Protein AF-A0AAN0LZR2-F1 (afdb_monomer_lite)

Foldseek 3Di:
DEDDEDAADDALDDDPPLAADEAEHQYYPDDALCNHNAAPRAQYEYEPPWDWAQVPQQWIDINNHTNRRYGSVNYHYADPVDDPDPLVVVLVVLQVVLLVLLPDDAPEEEEPVNPPPLQAAEPECQPPPDLEHRYEYELVNQQDQHEHEYEAFDFQPLARTHAYEYEYEPAADQEHEGNYAYKYAYPVRDIDHDDADPDQRRARYEYRYYYPSGQRQEEYEYNYEEEHAYRRSRYEYEYPYEYEHHYRYVHYYYPDYYHYRYHDDNDFDKDKDWDADPVDNQHTFWFFFKFKAFPVRDTPGGGFTQHPRRMGIDTDRHDHDMDIDTPGGGPPDDDDDDDDD

Structure (mmCIF, N/CA/C/O backbone):
data_AF-A0AAN0LZR2-F1
#
_entry.id   AF-A0AAN0LZR2-F1
#
loop_
_atom_site.group_PDB
_atom_site.id
_atom_site.type_symbol
_atom_site.label_atom_id
_atom_site.label_alt_id
_atom_site.label_comp_id
_atom_site.label_asym_id
_atom_site.label_entity_id
_atom_site.label_seq_id
_atom_site.pdbx_PDB_ins_code
_atom_site.Cartn_x
_atom_site.Cartn_y
_atom_site.Cartn_z
_atom_site.occupancy
_atom_site.B_iso_or_equiv
_atom_site.auth_seq_id
_atom_site.auth_comp_id
_atom_site.auth_asym_id
_atom_site.auth_atom_id
_atom_site.pdbx_PDB_model_num
ATOM 1 N N . MET A 1 1 ? 2.553 9.904 -13.686 1.00 56.91 1 MET A N 1
ATOM 2 C CA . MET A 1 1 ? 2.611 10.898 -12.601 1.00 56.91 1 MET A CA 1
ATOM 3 C C . MET A 1 1 ? 3.304 12.153 -13.106 1.00 56.91 1 MET A C 1
ATOM 5 O O . MET A 1 1 ? 4.357 12.048 -13.732 1.00 56.91 1 MET A O 1
ATOM 9 N N . ASN A 1 2 ? 2.698 13.311 -12.842 1.00 62.66 2 ASN A N 1
ATOM 10 C CA . ASN A 1 2 ? 3.350 14.614 -12.941 1.00 62.66 2 ASN A CA 1
ATOM 11 C C . ASN A 1 2 ? 3.963 14.951 -11.579 1.00 62.66 2 ASN A C 1
ATOM 13 O O . ASN A 1 2 ? 3.249 14.945 -10.579 1.00 62.66 2 ASN A O 1
ATOM 17 N N . PHE A 1 3 ? 5.267 15.228 -11.532 1.00 65.88 3 PHE A N 1
ATOM 18 C CA . PHE A 1 3 ? 5.951 15.588 -10.286 1.00 65.88 3 PHE A CA 1
ATOM 19 C C . PHE A 1 3 ? 6.167 17.104 -10.181 1.00 65.88 3 PHE A C 1
ATOM 21 O O . PHE A 1 3 ? 6.645 17.742 -11.126 1.00 65.88 3 PHE A O 1
ATOM 28 N N . GLY A 1 4 ? 5.849 17.666 -9.013 1.00 61.78 4 GLY A N 1
ATOM 29 C CA . GLY A 1 4 ? 6.154 19.047 -8.647 1.00 61.78 4 GLY A CA 1
ATOM 30 C C . GLY A 1 4 ? 6.507 19.146 -7.164 1.00 61.78 4 GLY A C 1
ATOM 31 O O . GLY A 1 4 ? 5.639 18.999 -6.306 1.00 61.78 4 GLY A O 1
ATOM 32 N N . GLY A 1 5 ? 7.779 19.397 -6.854 1.00 60.62 5 GLY A N 1
ATOM 33 C CA . GLY A 1 5 ? 8.251 19.485 -5.473 1.00 60.62 5 GLY A CA 1
ATOM 34 C C . GLY A 1 5 ? 9.710 19.919 -5.357 1.00 60.62 5 GLY A C 1
ATOM 35 O O . GLY A 1 5 ? 10.443 19.973 -6.344 1.00 60.62 5 GLY A O 1
ATOM 36 N N . GLN A 1 6 ? 10.114 20.255 -4.133 1.00 57.88 6 GLN A N 1
ATOM 37 C CA . GLN A 1 6 ? 11.501 20.507 -3.740 1.00 57.88 6 GLN A CA 1
ATOM 38 C C . GLN A 1 6 ? 11.886 19.381 -2.771 1.00 57.88 6 GLN A C 1
ATOM 40 O O . GLN A 1 6 ? 11.260 19.262 -1.720 1.00 57.88 6 GLN A O 1
ATOM 45 N N . GLY A 1 7 ? 12.847 18.529 -3.129 1.00 64.12 7 GLY A N 1
ATOM 46 C CA . GLY A 1 7 ? 13.247 17.404 -2.283 1.00 64.12 7 GLY A CA 1
ATOM 47 C C . GLY A 1 7 ? 14.150 16.392 -2.981 1.00 64.12 7 GLY A C 1
ATOM 48 O O . GLY A 1 7 ? 14.309 16.416 -4.208 1.00 64.12 7 GLY A O 1
ATOM 49 N N . ASP A 1 8 ? 14.727 15.514 -2.162 1.00 71.31 8 ASP A N 1
ATOM 50 C CA . ASP A 1 8 ? 15.497 14.363 -2.617 1.00 71.31 8 ASP A CA 1
ATOM 51 C C . ASP A 1 8 ? 14.547 13.260 -3.122 1.00 71.31 8 ASP A C 1
ATOM 53 O O . ASP A 1 8 ? 13.478 13.021 -2.560 1.00 71.31 8 ASP A O 1
ATOM 57 N N . ILE A 1 9 ? 14.947 12.583 -4.192 1.00 74.12 9 ILE A N 1
ATOM 58 C CA . ILE A 1 9 ? 14.287 11.453 -4.832 1.00 74.12 9 ILE A CA 1
ATOM 59 C C . ILE A 1 9 ? 15.198 10.245 -4.638 1.00 74.12 9 ILE A C 1
ATOM 61 O O . ILE A 1 9 ? 16.297 10.184 -5.194 1.00 74.12 9 ILE A O 1
ATOM 65 N N . GLY A 1 10 ? 14.726 9.288 -3.843 1.00 70.50 10 GLY A N 1
ATOM 66 C CA . GLY A 1 10 ? 15.476 8.091 -3.473 1.00 70.50 10 GLY A CA 1
ATOM 67 C C . GLY A 1 10 ? 16.034 8.145 -2.051 1.00 70.50 10 GLY A C 1
ATOM 68 O O . GLY A 1 10 ? 15.706 9.019 -1.250 1.00 70.50 10 GLY A O 1
ATOM 69 N N . THR A 1 11 ? 16.868 7.167 -1.727 1.00 69.12 11 THR A N 1
ATOM 70 C CA . THR A 1 11 ? 17.321 6.870 -0.367 1.00 69.12 11 THR A CA 1
ATOM 71 C C . THR A 1 11 ? 18.743 7.384 -0.165 1.00 69.12 11 THR A C 1
ATOM 73 O O . THR A 1 11 ? 19.624 7.172 -1.001 1.00 69.12 11 THR A O 1
ATOM 76 N N . LYS A 1 12 ? 19.004 8.045 0.969 1.00 72.06 12 LYS A N 1
ATOM 77 C CA . LYS A 1 12 ? 20.354 8.511 1.340 1.00 72.06 12 LYS A CA 1
ATOM 78 C C . LYS A 1 12 ? 21.279 7.379 1.777 1.00 72.06 12 LYS A C 1
ATOM 80 O O . LYS A 1 12 ? 22.489 7.482 1.596 1.00 72.06 12 LYS A O 1
ATOM 85 N N . GLN A 1 13 ? 20.722 6.303 2.324 1.00 69.06 13 GLN A N 1
ATOM 86 C CA . GLN A 1 13 ? 21.469 5.169 2.856 1.00 69.06 13 GLN A CA 1
ATOM 87 C C . GLN A 1 13 ? 21.043 3.883 2.148 1.00 69.06 13 GLN A C 1
ATOM 89 O O . GLN A 1 13 ? 19.865 3.545 2.133 1.00 69.06 13 GLN A O 1
ATOM 94 N N . TYR A 1 14 ? 22.005 3.149 1.593 1.00 62.22 14 TYR A N 1
ATOM 95 C CA . TYR A 1 14 ? 21.766 1.820 1.030 1.00 62.22 14 TYR A CA 1
ATOM 96 C C . TYR A 1 14 ? 22.369 0.750 1.931 1.00 62.22 14 TYR A C 1
ATOM 98 O O . TYR A 1 14 ? 23.432 0.941 2.527 1.00 62.22 14 TYR A O 1
ATOM 106 N N . ALA A 1 15 ? 21.719 -0.413 1.972 1.00 59.22 15 ALA A N 1
ATOM 107 C CA . ALA A 1 15 ? 22.372 -1.625 2.440 1.00 59.22 15 ALA A CA 1
ATOM 108 C C . ALA A 1 15 ? 23.548 -1.987 1.499 1.00 59.22 15 ALA A C 1
ATOM 110 O O . ALA A 1 15 ? 23.529 -1.618 0.320 1.00 59.22 15 ALA A O 1
ATOM 111 N N . PRO A 1 16 ? 24.553 -2.760 1.951 1.00 55.06 16 PRO A N 1
ATOM 112 C CA . PRO A 1 16 ? 25.707 -3.169 1.133 1.00 55.06 16 PRO A CA 1
ATOM 113 C C . PRO A 1 16 ? 25.369 -4.043 -0.091 1.00 55.06 16 PRO A C 1
ATOM 115 O O . PRO A 1 16 ? 26.269 -4.507 -0.785 1.00 55.06 16 PRO A O 1
ATOM 118 N N . THR A 1 17 ? 24.088 -4.317 -0.338 1.00 57.94 17 THR A N 1
ATOM 119 C CA . THR A 1 17 ? 23.572 -5.287 -1.310 1.00 57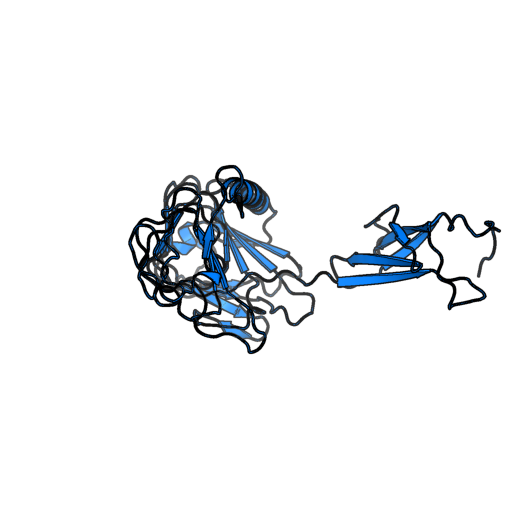.94 17 THR A CA 1
ATOM 120 C C . THR A 1 17 ? 23.607 -4.803 -2.762 1.00 57.94 17 THR A C 1
ATOM 122 O O . THR A 1 17 ? 23.284 -5.577 -3.657 1.00 57.94 17 THR A O 1
ATOM 125 N N . GLY A 1 18 ? 24.006 -3.552 -3.023 1.00 63.28 18 GLY A N 1
ATOM 126 C CA . GLY A 1 18 ? 24.081 -3.004 -4.383 1.00 63.28 18 GLY A CA 1
ATOM 127 C C . GLY A 1 18 ? 22.720 -2.661 -5.001 1.00 63.28 18 GLY A C 1
ATOM 128 O O . GLY A 1 18 ? 22.620 -2.529 -6.219 1.00 63.28 18 GLY A O 1
ATOM 129 N N . ASN A 1 19 ? 21.675 -2.520 -4.179 1.00 69.69 19 ASN A N 1
ATOM 130 C CA . ASN A 1 19 ? 20.353 -2.090 -4.632 1.00 69.69 19 ASN A CA 1
ATOM 131 C C . ASN A 1 19 ? 20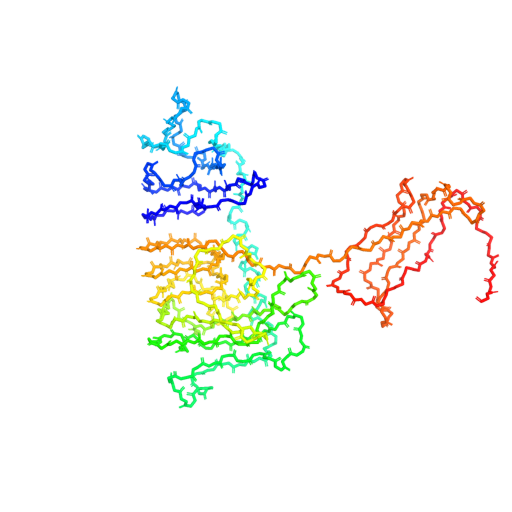.424 -0.691 -5.255 1.00 69.69 19 ASN A C 1
ATOM 133 O O . ASN A 1 19 ? 21.048 0.197 -4.687 1.00 69.69 19 ASN A O 1
ATOM 137 N N . VAL A 1 20 ? 19.745 -0.485 -6.381 1.00 77.06 20 VAL A N 1
ATOM 138 C CA . VAL A 1 20 ? 19.587 0.836 -7.004 1.00 77.06 20 VAL A CA 1
ATOM 139 C C . VAL A 1 20 ? 18.167 1.339 -6.794 1.00 77.06 20 VAL A C 1
ATOM 141 O O . VAL A 1 20 ? 17.221 0.551 -6.848 1.00 77.06 20 VAL A O 1
ATOM 144 N N . ASP A 1 21 ? 18.001 2.644 -6.604 1.00 80.00 21 ASP A N 1
ATOM 145 C CA . ASP A 1 21 ? 16.678 3.254 -6.650 1.00 80.00 21 ASP A CA 1
ATOM 146 C C . ASP A 1 21 ? 16.234 3.430 -8.096 1.00 80.00 21 ASP A C 1
ATOM 148 O O . ASP A 1 21 ? 16.966 3.941 -8.946 1.00 80.00 21 ASP A O 1
ATOM 152 N N . VAL A 1 22 ? 15.007 3.002 -8.380 1.00 84.44 22 VAL A N 1
ATOM 153 C CA . VAL A 1 22 ? 14.377 3.197 -9.682 1.00 84.44 22 VAL A CA 1
ATOM 154 C C . VAL A 1 22 ? 13.363 4.319 -9.548 1.00 84.44 22 VAL A C 1
ATOM 156 O O . VAL A 1 22 ? 12.395 4.208 -8.805 1.00 84.44 22 VAL A O 1
ATOM 159 N N . SER A 1 23 ? 13.584 5.401 -10.284 1.00 86.94 23 SER A N 1
ATOM 160 C CA . SER A 1 23 ? 12.667 6.533 -10.370 1.00 86.94 23 SER A CA 1
ATOM 161 C C . SER A 1 23 ? 12.100 6.598 -11.780 1.00 86.94 23 SER A C 1
ATOM 163 O O . SER A 1 23 ? 12.861 6.669 -12.739 1.00 86.94 23 SER A O 1
ATOM 165 N N . TYR A 1 24 ? 10.777 6.587 -11.925 1.00 88.19 24 TYR A N 1
ATOM 166 C CA . TYR A 1 24 ? 10.108 6.821 -13.205 1.00 88.19 24 TYR A CA 1
ATOM 167 C C . TYR A 1 24 ? 9.244 8.080 -13.090 1.00 88.19 24 TYR A C 1
ATOM 169 O O . TYR A 1 24 ? 8.262 8.103 -12.350 1.00 88.19 24 TYR A O 1
ATOM 177 N N . ILE A 1 25 ? 9.617 9.139 -13.811 1.00 86.31 25 ILE A N 1
ATOM 178 C CA . ILE A 1 25 ? 8.898 10.418 -13.825 1.00 86.31 25 ILE A CA 1
ATOM 179 C C . ILE A 1 25 ? 8.613 10.786 -15.274 1.00 86.31 25 ILE A C 1
ATOM 181 O O . ILE A 1 25 ? 9.453 11.355 -15.971 1.00 86.31 25 ILE A O 1
ATOM 185 N N . ARG A 1 26 ? 7.396 10.472 -15.729 1.00 86.38 26 ARG A N 1
ATOM 186 C CA . ARG A 1 26 ? 6.955 10.719 -17.112 1.00 86.38 26 ARG A CA 1
ATOM 187 C C . ARG A 1 26 ? 7.126 12.189 -17.515 1.00 86.38 26 ARG A C 1
ATOM 189 O O . ARG A 1 26 ? 7.584 12.472 -18.619 1.00 86.38 26 ARG A O 1
ATOM 196 N N . SER A 1 27 ? 6.820 13.110 -16.605 1.00 85.19 27 SER A N 1
ATOM 197 C CA . SER A 1 27 ? 7.052 14.547 -16.771 1.00 85.19 27 SER A CA 1
ATOM 198 C C . SER A 1 27 ? 7.163 15.259 -15.423 1.00 85.19 27 SER A C 1
ATOM 200 O O . SER A 1 27 ? 6.528 14.872 -14.440 1.00 85.19 27 SER A O 1
ATOM 202 N N . TYR A 1 28 ? 7.956 16.329 -15.382 1.00 85.06 28 TYR A N 1
ATOM 203 C CA . TYR A 1 28 ? 8.068 17.220 -14.228 1.00 85.06 28 TYR A CA 1
ATOM 204 C C . TYR A 1 28 ? 8.237 18.672 -14.678 1.00 85.06 28 TYR A C 1
ATOM 206 O O . TYR A 1 28 ? 8.781 18.949 -15.748 1.00 85.06 28 TYR A O 1
ATOM 214 N N . THR A 1 29 ? 7.772 19.605 -13.850 1.00 77.75 29 THR A N 1
ATOM 215 C CA . THR A 1 29 ? 7.911 21.051 -14.100 1.00 77.75 29 THR A CA 1
ATOM 216 C C . THR A 1 29 ? 9.210 21.609 -13.529 1.00 77.75 29 THR A C 1
ATOM 218 O O . THR A 1 29 ? 9.822 22.493 -14.124 1.00 77.75 29 THR A O 1
ATOM 221 N N . HIS A 1 30 ? 9.653 21.079 -12.389 1.00 77.38 30 HIS A N 1
ATOM 222 C CA . HIS A 1 30 ? 10.893 21.462 -11.734 1.00 77.38 30 HIS A CA 1
ATOM 223 C C . HIS A 1 30 ? 11.526 20.261 -11.028 1.00 77.38 30 HIS A C 1
ATOM 225 O O . HIS A 1 30 ? 10.830 19.499 -10.361 1.00 77.38 30 HIS A O 1
ATOM 231 N N . LEU A 1 31 ? 12.846 20.129 -11.163 1.00 81.75 31 LEU A N 1
ATOM 232 C CA . LEU A 1 31 ? 13.670 19.178 -10.425 1.00 81.75 31 LEU A CA 1
ATOM 233 C C . LEU A 1 31 ? 14.996 19.860 -10.081 1.00 81.75 31 LEU A C 1
ATOM 235 O O . LEU A 1 31 ? 15.592 20.507 -10.946 1.00 81.75 31 LEU A O 1
ATOM 239 N N . GLN A 1 32 ? 15.441 19.762 -8.829 1.00 83.50 32 GLN A N 1
ATOM 240 C CA . GLN A 1 32 ? 16.703 20.369 -8.414 1.00 83.50 32 GLN A CA 1
ATOM 241 C C . GLN A 1 32 ? 17.882 19.526 -8.922 1.00 83.50 32 GLN A C 1
ATOM 243 O O . GLN A 1 32 ? 17.803 18.302 -9.000 1.00 83.50 32 GLN A O 1
ATOM 248 N N . SER A 1 33 ? 19.017 20.170 -9.214 1.00 85.69 33 SER A N 1
ATOM 249 C CA . SER A 1 33 ? 20.206 19.480 -9.751 1.00 85.69 33 SER A CA 1
ATOM 250 C C . SER A 1 33 ? 20.725 18.363 -8.834 1.00 85.69 33 SER A C 1
ATOM 252 O O . SER A 1 33 ? 21.209 17.331 -9.299 1.00 85.69 33 SER A O 1
ATOM 254 N N . GLY A 1 34 ? 20.586 18.564 -7.520 1.00 83.38 34 GLY A N 1
ATOM 255 C CA . GLY A 1 34 ? 20.988 17.623 -6.477 1.00 83.38 34 GLY A CA 1
ATOM 256 C C . GLY A 1 34 ? 19.887 16.675 -6.006 1.00 83.38 34 GLY A C 1
ATOM 257 O O . GLY A 1 34 ? 20.125 15.974 -5.033 1.00 83.38 34 GLY A O 1
ATOM 258 N N . SER A 1 35 ? 18.722 16.629 -6.669 1.00 82.38 35 SER A N 1
ATOM 259 C CA . SER A 1 35 ? 17.567 15.841 -6.208 1.00 82.38 35 SER A CA 1
ATOM 260 C C . SER A 1 35 ? 17.850 14.351 -6.031 1.00 82.38 35 SER A C 1
ATOM 262 O O . SER A 1 35 ? 17.065 13.683 -5.391 1.00 82.38 35 SER A O 1
ATOM 264 N N . PHE A 1 36 ? 18.933 13.790 -6.564 1.00 85.50 36 PHE A N 1
ATOM 265 C CA . PHE A 1 36 ? 19.285 12.390 -6.320 1.00 85.50 36 PHE A CA 1
ATOM 266 C C . PHE A 1 36 ? 20.410 12.329 -5.286 1.00 85.50 36 PHE A C 1
ATOM 268 O O . PHE A 1 36 ? 21.485 12.867 -5.550 1.00 85.50 36 PHE A O 1
ATOM 275 N N . PRO A 1 37 ? 20.224 11.686 -4.123 1.00 78.81 37 PRO A N 1
ATOM 276 C CA . PRO A 1 37 ? 21.184 11.782 -3.025 1.00 78.81 37 PRO A CA 1
ATOM 277 C C . PRO A 1 37 ? 22.496 11.024 -3.287 1.00 78.81 37 PRO A C 1
ATOM 279 O O . PRO A 1 37 ? 23.526 11.373 -2.716 1.00 78.81 37 PRO A O 1
ATOM 282 N N . ASN A 1 38 ? 22.485 10.003 -4.154 1.00 77.88 38 ASN A N 1
ATOM 283 C CA . ASN A 1 38 ? 23.601 9.067 -4.321 1.00 77.88 38 ASN A CA 1
ATOM 284 C C . ASN A 1 38 ? 23.974 8.827 -5.791 1.00 77.88 38 ASN A C 1
ATOM 286 O O . ASN A 1 38 ? 23.250 8.177 -6.549 1.00 77.88 38 ASN A O 1
ATOM 290 N N . LYS A 1 39 ? 25.159 9.286 -6.204 1.00 79.00 39 LYS A N 1
ATOM 291 C CA . LYS A 1 39 ? 25.638 9.087 -7.578 1.00 79.00 39 LYS A CA 1
ATOM 292 C C . LYS A 1 39 ? 25.923 7.612 -7.865 1.00 79.00 39 LYS A C 1
ATOM 294 O O . LYS A 1 39 ? 26.672 6.969 -7.141 1.00 79.00 39 LYS A O 1
ATOM 299 N N . GLY A 1 40 ? 25.344 7.088 -8.946 1.00 76.44 40 GLY A N 1
ATOM 300 C CA . GLY A 1 40 ? 25.553 5.705 -9.399 1.00 76.44 40 GLY A CA 1
ATOM 301 C C . GLY A 1 40 ? 24.623 4.656 -8.779 1.00 76.44 40 GLY A C 1
ATOM 302 O O . GLY A 1 40 ? 24.623 3.525 -9.251 1.00 76.44 40 GLY A O 1
ATOM 303 N N . MET A 1 41 ? 23.791 5.028 -7.802 1.00 82.94 41 MET A N 1
ATOM 304 C CA . MET A 1 41 ? 22.799 4.135 -7.179 1.00 82.94 41 MET A CA 1
ATOM 305 C C . MET A 1 41 ? 21.378 4.389 -7.694 1.00 82.94 41 MET A C 1
ATOM 307 O O . MET A 1 41 ? 20.401 4.092 -7.019 1.00 82.94 41 MET A O 1
ATOM 311 N N . ASN A 1 42 ? 21.257 4.959 -8.894 1.00 84.88 42 ASN A N 1
ATOM 312 C CA . ASN A 1 42 ? 19.989 5.399 -9.459 1.00 84.88 42 ASN A CA 1
ATOM 313 C C . ASN A 1 42 ? 19.777 4.842 -10.866 1.00 84.88 42 ASN A C 1
ATOM 315 O O . ASN A 1 42 ? 20.697 4.792 -11.684 1.00 84.88 42 ASN A O 1
ATOM 319 N N . LYS A 1 43 ? 18.526 4.502 -11.159 1.00 89.19 43 LYS A N 1
ATOM 320 C CA . LYS A 1 43 ? 17.977 4.315 -12.497 1.00 89.19 43 LYS A CA 1
ATOM 321 C C . LYS A 1 43 ? 16.827 5.300 -12.656 1.00 89.19 43 LYS A C 1
ATOM 323 O O . LYS A 1 43 ? 15.763 5.104 -12.078 1.00 89.19 43 LYS A O 1
ATOM 328 N N . PHE A 1 44 ? 17.038 6.354 -13.433 1.00 91.44 44 PHE A N 1
ATOM 329 C CA . PHE A 1 44 ? 16.050 7.398 -13.656 1.00 91.44 44 PHE A CA 1
ATOM 330 C C . PHE A 1 44 ? 15.472 7.302 -15.065 1.00 91.44 44 PHE A C 1
ATOM 332 O O . PHE A 1 44 ? 16.197 7.373 -16.053 1.00 91.44 44 PHE A O 1
ATOM 339 N N . VAL A 1 45 ? 14.161 7.123 -15.155 1.00 92.50 45 VAL A N 1
ATOM 340 C CA . VAL A 1 45 ? 13.421 6.989 -16.404 1.00 92.50 45 VAL A CA 1
ATOM 341 C C . VAL A 1 45 ? 12.500 8.196 -16.571 1.00 92.50 45 VAL A C 1
ATOM 343 O O . VAL A 1 45 ? 11.747 8.530 -15.654 1.00 92.50 45 VAL A O 1
ATOM 346 N N . VAL A 1 46 ? 12.539 8.837 -17.737 1.00 92.69 46 VAL A N 1
ATOM 347 C CA . VAL A 1 46 ? 11.668 9.972 -18.077 1.00 92.69 46 VAL A CA 1
ATOM 348 C C . VAL A 1 46 ? 10.796 9.696 -19.297 1.00 92.69 46 VAL A C 1
ATOM 350 O O . VAL A 1 46 ? 11.089 8.812 -20.097 1.00 92.69 46 VAL A O 1
ATOM 353 N N . GLY A 1 47 ? 9.714 10.456 -19.460 1.00 91.31 47 GLY A N 1
ATOM 354 C CA . GLY A 1 47 ? 8.823 10.301 -20.609 1.00 91.31 47 GLY A CA 1
ATOM 355 C C . GLY A 1 47 ? 9.442 10.773 -21.926 1.00 91.31 47 GLY A C 1
ATOM 356 O O . GLY A 1 47 ? 10.333 11.627 -21.957 1.00 91.31 47 GLY A O 1
ATOM 357 N N . SER A 1 48 ? 8.913 10.269 -23.041 1.00 91.50 48 SER A N 1
ATOM 358 C CA . SER A 1 48 ? 9.361 10.586 -24.407 1.00 91.50 48 SER A CA 1
ATOM 359 C C . SER A 1 48 ? 9.209 12.065 -24.781 1.00 91.50 48 SER A C 1
ATOM 361 O O . SER A 1 48 ? 9.883 12.552 -25.683 1.00 91.50 48 SER A O 1
ATOM 363 N N . GLY A 1 49 ? 8.361 12.806 -24.060 1.00 90.31 49 GLY A N 1
ATOM 364 C CA . GLY A 1 49 ? 8.187 14.251 -24.226 1.00 90.31 49 GLY A CA 1
ATOM 365 C C . GLY A 1 49 ? 9.269 15.119 -23.570 1.00 90.31 49 GLY A C 1
ATOM 366 O O . GLY A 1 49 ? 9.249 16.334 -23.750 1.00 90.31 49 GLY A O 1
ATOM 367 N N . MET A 1 50 ? 10.186 14.543 -22.789 1.00 92.12 50 MET A N 1
ATOM 368 C CA . MET A 1 50 ? 11.262 15.291 -22.130 1.00 92.12 50 MET A CA 1
ATOM 369 C C . MET A 1 50 ? 12.462 15.485 -23.066 1.00 92.12 50 MET A C 1
ATOM 371 O O . MET A 1 50 ? 12.837 14.587 -23.813 1.00 92.12 50 MET A O 1
ATOM 375 N N . ASN A 1 51 ? 13.104 16.652 -23.027 1.00 94.06 51 ASN A N 1
ATOM 376 C CA . ASN A 1 51 ? 14.316 16.896 -23.808 1.00 94.06 51 ASN A CA 1
ATOM 377 C C . ASN A 1 51 ? 15.546 16.409 -23.033 1.00 94.06 51 ASN A C 1
ATOM 379 O O . ASN A 1 51 ? 15.948 17.070 -22.076 1.00 94.06 51 ASN A O 1
ATOM 383 N N . VAL A 1 52 ? 16.122 15.274 -23.430 1.00 95.31 52 VAL A N 1
ATOM 384 C CA . VAL A 1 52 ? 17.256 14.633 -22.749 1.00 95.31 52 VAL A CA 1
ATOM 385 C C . VAL A 1 52 ? 18.561 14.902 -23.505 1.00 95.31 52 VAL A C 1
ATOM 387 O O . VAL A 1 52 ? 18.706 14.532 -24.667 1.00 95.31 52 VAL A O 1
ATOM 390 N N . ASP A 1 53 ? 19.534 15.500 -22.821 1.00 96.06 53 ASP A N 1
ATOM 391 C CA . ASP A 1 53 ? 20.890 15.745 -23.316 1.00 96.06 53 ASP A CA 1
ATOM 392 C C . ASP A 1 53 ? 21.908 14.987 -22.450 1.00 96.06 53 ASP A C 1
ATOM 394 O O . ASP A 1 53 ? 22.114 15.282 -21.269 1.00 96.06 53 ASP A O 1
ATOM 398 N N . LEU A 1 54 ? 22.540 13.981 -23.059 1.00 96.06 54 LEU A N 1
ATOM 399 C CA . LEU A 1 54 ? 23.531 13.103 -22.431 1.00 96.06 54 LEU A CA 1
ATOM 400 C C . LEU A 1 54 ? 24.961 13.386 -22.916 1.00 96.06 54 LEU A C 1
ATOM 402 O O . LEU A 1 54 ? 25.849 12.560 -22.703 1.00 96.06 54 LEU A O 1
ATOM 406 N N . SER A 1 55 ? 25.211 14.523 -23.580 1.00 96.31 55 SER A N 1
ATOM 407 C CA . SER A 1 55 ? 26.528 14.821 -24.157 1.00 96.31 55 SER A CA 1
ATOM 408 C C . SER A 1 55 ? 27.632 14.916 -23.097 1.00 96.31 55 SER A C 1
ATOM 410 O O . SER A 1 55 ? 28.791 14.615 -23.384 1.00 96.31 55 SER A O 1
ATOM 412 N N . ASN A 1 56 ? 27.284 15.328 -21.870 1.00 94.44 56 ASN A N 1
ATOM 413 C CA . ASN A 1 56 ? 28.160 15.246 -20.706 1.00 94.44 56 ASN A CA 1
ATOM 414 C C . ASN A 1 56 ? 27.809 13.998 -19.871 1.00 94.44 56 ASN A C 1
ATOM 416 O O . ASN A 1 56 ? 26.804 14.005 -19.156 1.00 94.44 56 ASN A O 1
ATOM 420 N N . PRO A 1 57 ? 28.648 12.944 -19.879 1.00 92.50 57 PRO A N 1
ATOM 421 C CA . PRO A 1 57 ? 28.327 11.681 -19.216 1.00 92.50 57 PRO A CA 1
ATOM 422 C C . PRO A 1 57 ? 28.232 11.788 -17.688 1.00 92.50 57 PRO A C 1
ATOM 424 O O . PRO A 1 57 ? 27.627 10.919 -17.061 1.00 92.50 57 PRO A O 1
ATOM 427 N N . ASN A 1 58 ? 28.810 12.834 -17.088 1.00 91.75 58 ASN A N 1
ATOM 428 C CA . ASN A 1 58 ? 28.872 13.025 -15.637 1.00 91.75 58 ASN A CA 1
ATOM 429 C C . ASN A 1 58 ? 27.872 14.056 -15.100 1.00 91.75 58 ASN A C 1
ATOM 431 O O . ASN A 1 58 ? 27.816 14.235 -13.883 1.00 91.75 58 ASN A O 1
ATOM 435 N N . GLN A 1 59 ? 27.156 14.748 -15.988 1.00 91.31 59 GLN A N 1
ATOM 436 C CA . GLN A 1 59 ? 26.185 15.790 -15.658 1.00 91.31 59 GLN A CA 1
ATOM 437 C C . GLN A 1 59 ? 25.147 15.868 -16.792 1.00 91.31 59 GLN A C 1
ATOM 439 O O . GLN A 1 59 ? 25.195 16.790 -17.614 1.00 91.31 59 GLN A O 1
ATOM 444 N N . PRO A 1 60 ? 24.255 14.868 -16.904 1.00 94.62 60 PRO A N 1
ATOM 445 C CA . PRO A 1 60 ? 23.195 14.888 -17.902 1.00 94.62 60 PRO A CA 1
ATOM 446 C C . PRO A 1 60 ? 22.257 16.079 -17.674 1.00 94.62 60 PRO A C 1
ATOM 448 O O . PRO A 1 60 ? 22.152 16.614 -16.563 1.00 94.62 60 PRO A O 1
ATOM 451 N N . ARG A 1 61 ? 21.562 16.493 -18.736 1.00 94.69 61 ARG A N 1
ATOM 452 C CA . ARG A 1 61 ? 20.567 17.564 -18.679 1.00 94.69 61 ARG A CA 1
ATOM 453 C C . ARG A 1 61 ? 19.217 17.070 -19.166 1.00 94.69 61 ARG A C 1
ATOM 455 O O . ARG A 1 61 ? 19.135 16.339 -20.148 1.00 94.69 61 ARG A O 1
ATOM 462 N N . ILE A 1 62 ? 18.155 17.510 -18.505 1.00 93.56 62 ILE A N 1
ATOM 463 C CA . ILE A 1 62 ? 16.778 17.244 -18.924 1.00 93.56 62 ILE A CA 1
ATOM 464 C C . ILE A 1 62 ? 16.007 18.563 -18.900 1.00 93.56 62 ILE A C 1
ATOM 466 O O . ILE A 1 62 ? 16.058 19.309 -17.922 1.00 93.56 62 ILE A O 1
ATOM 470 N N . ASN A 1 63 ? 15.351 18.894 -20.015 1.00 92.00 63 ASN A N 1
ATOM 471 C CA . ASN A 1 63 ? 14.710 20.192 -20.262 1.00 92.00 63 ASN A CA 1
ATOM 472 C C . ASN A 1 63 ? 15.649 21.391 -20.003 1.00 92.00 63 ASN A C 1
ATOM 474 O O . ASN A 1 63 ? 15.225 22.455 -19.561 1.00 92.00 63 ASN A O 1
ATOM 478 N N . GLY A 1 64 ? 16.951 21.215 -20.259 1.00 90.62 64 GLY A N 1
ATOM 479 C CA . GLY A 1 64 ? 17.990 22.230 -20.049 1.00 90.62 64 GLY A CA 1
ATOM 480 C C . GLY A 1 64 ? 18.510 22.358 -18.608 1.00 90.62 64 GLY A C 1
ATOM 481 O O . GLY A 1 64 ? 19.569 22.966 -18.416 1.00 90.62 64 GLY A O 1
ATOM 482 N N . GLY A 1 65 ? 17.843 21.761 -17.615 1.00 90.94 65 GLY A N 1
ATOM 483 C CA . GLY A 1 65 ? 18.330 21.680 -16.234 1.00 90.94 65 GLY A CA 1
ATOM 484 C C . GLY A 1 65 ? 19.391 20.591 -16.074 1.00 90.94 65 GLY A C 1
ATOM 485 O O . GLY A 1 65 ? 19.274 19.539 -16.693 1.00 90.94 65 GLY A O 1
ATOM 486 N N . THR A 1 66 ? 20.436 20.846 -15.287 1.00 92.19 66 THR A N 1
ATOM 487 C CA . THR A 1 66 ? 21.492 19.868 -14.959 1.00 92.19 66 THR A CA 1
ATOM 488 C C . THR A 1 66 ? 21.043 18.913 -13.856 1.00 92.19 66 THR A C 1
ATOM 490 O O . THR A 1 66 ? 20.232 19.300 -13.020 1.00 92.19 66 THR A O 1
ATOM 493 N N . LEU A 1 67 ? 21.588 17.691 -13.846 1.00 90.94 67 LEU A N 1
ATOM 494 C CA . LEU A 1 67 ? 21.397 16.692 -12.787 1.00 90.94 67 LEU A CA 1
ATOM 495 C C . LEU A 1 67 ? 22.765 16.157 -12.329 1.00 90.94 67 LEU A C 1
ATOM 497 O O . LEU A 1 67 ? 23.306 15.211 -12.901 1.00 90.94 67 LEU A O 1
ATOM 501 N N . ASP A 1 68 ? 23.348 16.784 -11.307 1.00 89.06 68 ASP A N 1
ATOM 502 C CA . ASP A 1 68 ? 24.765 16.611 -10.925 1.00 89.06 68 ASP A CA 1
ATOM 503 C C . ASP A 1 68 ? 25.087 15.232 -10.328 1.00 89.06 68 ASP A C 1
ATOM 505 O O . ASP A 1 68 ? 26.202 14.704 -10.470 1.00 89.06 68 ASP A O 1
ATOM 509 N N . ASN A 1 69 ? 24.090 14.625 -9.687 1.00 88.44 69 ASN A N 1
ATOM 510 C CA . ASN A 1 69 ? 24.216 13.340 -9.005 1.00 88.44 69 ASN A CA 1
ATOM 511 C C . ASN A 1 69 ? 23.787 12.148 -9.870 1.00 88.44 69 ASN A C 1
ATOM 513 O O . ASN A 1 69 ? 23.666 11.034 -9.368 1.00 88.44 69 ASN A O 1
ATOM 517 N N . LEU A 1 70 ? 23.615 12.349 -11.177 1.00 90.81 70 LEU A N 1
ATOM 518 C CA . LEU A 1 70 ? 23.355 11.281 -12.138 1.00 90.81 70 LEU A CA 1
ATOM 519 C C . LEU A 1 70 ? 24.494 11.163 -13.157 1.00 90.81 70 LEU A C 1
ATOM 521 O O . LEU A 1 70 ? 25.323 12.058 -13.328 1.00 90.81 70 LEU A O 1
ATOM 525 N N . SER A 1 71 ? 24.549 10.017 -13.826 1.00 91.62 71 SER A N 1
ATOM 526 C CA . SER A 1 71 ? 25.383 9.782 -15.008 1.00 91.62 71 SER A CA 1
ATOM 527 C C . SER A 1 71 ? 24.500 9.494 -16.217 1.00 91.62 71 SER A C 1
ATOM 529 O O . SER A 1 71 ? 23.372 9.026 -16.068 1.00 91.62 71 SER A O 1
ATOM 531 N N . ALA A 1 72 ? 25.019 9.680 -17.429 1.00 92.31 72 ALA A N 1
ATOM 532 C CA . ALA A 1 72 ? 24.283 9.322 -18.644 1.00 92.31 72 ALA A CA 1
ATOM 533 C C . ALA A 1 72 ? 23.799 7.856 -18.649 1.00 92.31 72 ALA A C 1
ATOM 535 O O . ALA A 1 72 ? 22.708 7.574 -19.126 1.00 92.31 72 ALA A O 1
ATOM 536 N N . THR A 1 73 ? 24.557 6.932 -18.049 1.00 92.25 73 THR A N 1
ATOM 537 C CA . THR A 1 73 ? 24.197 5.504 -17.935 1.00 92.25 73 THR A CA 1
ATOM 538 C C . THR A 1 73 ? 23.053 5.215 -16.958 1.00 92.25 73 THR A C 1
ATOM 540 O O . THR A 1 73 ? 22.504 4.114 -16.966 1.00 92.25 73 THR A O 1
ATOM 543 N N . SER A 1 74 ? 22.700 6.184 -16.111 1.00 91.19 74 SER A N 1
ATOM 544 C CA . SER A 1 74 ? 21.565 6.095 -15.188 1.00 91.19 74 SER A CA 1
ATOM 545 C C . SER A 1 74 ? 20.266 6.653 -15.774 1.00 91.19 74 SER A C 1
ATOM 547 O O . SER A 1 74 ? 19.218 6.433 -15.175 1.00 91.19 74 SER A O 1
ATOM 549 N N . ILE A 1 75 ? 20.315 7.335 -16.928 1.00 93.19 75 ILE A N 1
ATOM 550 C CA . ILE A 1 75 ? 19.147 7.944 -17.575 1.00 93.19 75 ILE A CA 1
ATOM 551 C C . ILE A 1 75 ? 18.574 7.021 -18.648 1.00 93.19 75 ILE A C 1
ATOM 553 O O . ILE A 1 75 ? 19.279 6.566 -19.546 1.00 93.19 75 ILE A O 1
ATOM 557 N N . TYR A 1 76 ? 17.265 6.814 -18.585 1.00 93.69 76 TYR A N 1
ATOM 558 C CA . TYR A 1 76 ? 16.465 6.113 -19.579 1.00 93.69 76 TYR A CA 1
ATOM 559 C C . TYR A 1 76 ? 15.305 7.015 -19.992 1.00 93.69 76 TYR A C 1
ATOM 561 O O . TYR A 1 76 ? 14.872 7.884 -19.234 1.00 93.69 76 TYR A O 1
ATOM 569 N N . GLN A 1 77 ? 14.783 6.800 -21.191 1.00 94.12 77 GLN A N 1
ATOM 570 C CA . GLN A 1 77 ? 13.643 7.548 -21.694 1.00 94.12 77 GLN A CA 1
ATOM 571 C C . GLN A 1 77 ? 12.656 6.594 -22.358 1.00 94.12 77 GLN A C 1
ATOM 573 O O . GLN A 1 77 ? 13.081 5.684 -23.071 1.00 94.12 77 GLN A O 1
ATOM 578 N N . ASP A 1 78 ? 11.360 6.796 -22.115 1.00 92.50 78 ASP A N 1
ATOM 579 C CA . ASP A 1 78 ? 10.301 6.121 -22.866 1.00 92.50 78 ASP A CA 1
ATOM 580 C C . ASP A 1 78 ? 10.519 6.304 -24.370 1.00 92.50 78 ASP A C 1
ATOM 582 O O . ASP A 1 78 ? 10.912 7.381 -24.832 1.00 92.50 78 ASP A O 1
ATOM 586 N N . ALA A 1 79 ? 10.203 5.279 -25.154 1.00 87.94 79 ALA A N 1
ATOM 587 C CA . ALA A 1 79 ? 10.103 5.477 -26.588 1.00 87.94 79 ALA A CA 1
ATOM 588 C C . ALA A 1 79 ? 8.793 6.198 -26.937 1.00 87.94 79 ALA A C 1
ATOM 590 O O . ALA A 1 79 ? 7.877 6.338 -26.126 1.00 87.94 79 ALA A O 1
ATOM 591 N N . ALA A 1 80 ? 8.688 6.666 -28.179 1.00 84.56 80 ALA A N 1
ATOM 592 C CA . ALA A 1 80 ? 7.487 7.355 -28.641 1.00 84.56 80 ALA A CA 1
ATOM 593 C C . ALA A 1 80 ? 6.235 6.451 -28.647 1.00 84.56 80 ALA A C 1
ATOM 595 O O . ALA A 1 80 ? 5.124 6.960 -28.520 1.00 84.56 80 ALA A O 1
ATOM 596 N N . ASP A 1 81 ? 6.412 5.137 -28.797 1.00 86.81 81 ASP A N 1
ATOM 597 C CA . ASP A 1 81 ? 5.349 4.148 -29.002 1.00 86.81 81 ASP A CA 1
ATOM 598 C C . ASP A 1 81 ? 5.105 3.213 -27.806 1.00 86.81 81 ASP A C 1
ATOM 600 O O . ASP A 1 81 ? 4.143 2.446 -27.827 1.00 86.81 81 ASP A O 1
ATOM 604 N N . HIS A 1 82 ? 5.933 3.272 -26.759 1.00 84.81 82 HIS A N 1
ATOM 605 C CA . HIS A 1 82 ? 5.757 2.462 -25.556 1.00 84.81 82 HIS A CA 1
ATOM 606 C C . HIS A 1 82 ? 6.299 3.153 -24.304 1.00 84.81 82 HIS A C 1
ATOM 608 O O . HIS A 1 82 ? 7.318 3.844 -24.338 1.00 84.81 82 HIS A O 1
ATOM 614 N N . TYR A 1 83 ? 5.623 2.913 -23.181 1.00 86.25 83 TYR A N 1
ATOM 615 C CA . TYR A 1 83 ? 6.066 3.346 -21.858 1.00 86.25 83 TYR A CA 1
ATOM 616 C C . TYR A 1 83 ? 6.815 2.215 -21.159 1.00 86.25 83 TYR A C 1
ATOM 618 O O . TYR A 1 83 ? 6.435 1.050 -21.277 1.00 86.25 83 TYR A O 1
ATOM 626 N N . TYR A 1 84 ? 7.843 2.555 -20.380 1.00 85.94 84 TYR A N 1
ATOM 627 C CA . TYR A 1 84 ? 8.429 1.616 -19.420 1.00 85.94 84 TYR A CA 1
ATOM 628 C C . TYR A 1 84 ? 7.389 1.166 -18.389 1.00 85.94 84 TYR A C 1
ATOM 630 O O . TYR A 1 84 ? 7.380 0.003 -17.991 1.00 85.94 84 TYR A O 1
ATOM 638 N N . ILE A 1 85 ? 6.527 2.094 -17.958 1.00 85.50 85 ILE A N 1
ATOM 639 C CA . ILE A 1 85 ? 5.418 1.850 -17.035 1.00 85.50 85 ILE A CA 1
ATOM 640 C C . ILE A 1 85 ? 4.190 2.598 -17.555 1.00 85.50 85 ILE A C 1
ATOM 642 O O . ILE A 1 85 ? 4.198 3.825 -17.653 1.00 85.50 85 ILE A O 1
ATOM 646 N N . ASP A 1 86 ? 3.113 1.870 -17.844 1.00 86.25 86 ASP A N 1
ATOM 647 C CA . ASP A 1 86 ? 1.802 2.466 -18.101 1.00 86.25 86 ASP A CA 1
ATOM 648 C C . ASP A 1 86 ? 1.140 2.839 -16.765 1.00 86.25 86 ASP A C 1
ATOM 650 O O . ASP A 1 86 ? 0.340 2.089 -16.205 1.00 86.25 86 ASP A O 1
ATOM 654 N N . ILE A 1 87 ? 1.535 3.993 -16.216 1.00 84.75 87 ILE A N 1
ATOM 655 C CA . ILE A 1 87 ? 1.016 4.483 -14.928 1.00 84.75 87 ILE A CA 1
ATOM 656 C C . ILE A 1 87 ? -0.507 4.594 -14.952 1.00 84.75 87 ILE A C 1
ATOM 658 O O . ILE A 1 87 ? -1.144 4.306 -13.943 1.00 84.75 87 ILE A O 1
ATOM 662 N N . ASP A 1 88 ? -1.091 5.005 -16.075 1.00 87.44 88 ASP A N 1
ATOM 663 C CA . ASP A 1 88 ? -2.531 5.231 -16.164 1.00 87.44 88 ASP A CA 1
ATOM 664 C C . ASP A 1 88 ? -3.271 3.888 -16.027 1.00 87.44 88 ASP A C 1
ATOM 666 O O . ASP A 1 88 ? -4.239 3.774 -15.269 1.00 87.44 88 ASP A O 1
ATOM 670 N N . ALA A 1 89 ? -2.771 2.833 -16.682 1.00 91.56 89 ALA A N 1
ATOM 671 C CA . ALA A 1 89 ? -3.281 1.477 -16.506 1.00 91.56 89 ALA A CA 1
ATOM 672 C C . ALA A 1 89 ? -3.076 0.945 -15.077 1.00 91.56 89 ALA A C 1
ATOM 674 O O . ALA A 1 89 ? -4.006 0.365 -14.513 1.00 91.56 89 ALA A O 1
ATOM 675 N N . GLU A 1 90 ? -1.904 1.152 -14.467 1.00 92.62 90 GLU A N 1
ATOM 676 C CA . GLU A 1 90 ? -1.640 0.706 -13.090 1.00 92.62 90 GLU A CA 1
ATOM 677 C C . GLU A 1 90 ? -2.517 1.435 -12.061 1.00 92.62 90 GLU A C 1
ATOM 679 O O . GLU A 1 90 ? -3.131 0.793 -11.209 1.00 92.62 90 GLU A O 1
ATOM 684 N N . LEU A 1 91 ? -2.686 2.755 -12.176 1.00 94.12 91 LEU A N 1
ATOM 685 C CA . LEU A 1 91 ? -3.591 3.521 -11.313 1.00 94.12 91 LEU A CA 1
ATOM 686 C C . LEU A 1 91 ? -5.053 3.103 -11.503 1.00 94.12 91 LEU A C 1
ATOM 688 O O . LEU A 1 91 ? -5.807 3.072 -10.534 1.00 94.12 91 LEU A O 1
ATOM 692 N N . ASN A 1 92 ? -5.471 2.721 -12.714 1.00 95.75 92 ASN A N 1
ATOM 693 C CA . ASN A 1 92 ? -6.813 2.176 -12.943 1.00 95.75 92 ASN A CA 1
ATOM 694 C C . ASN A 1 92 ? -7.011 0.800 -12.283 1.00 95.75 92 ASN A C 1
ATOM 696 O O . ASN A 1 92 ? -8.071 0.544 -11.700 1.00 95.75 92 ASN A O 1
ATOM 700 N N . LYS A 1 93 ? -5.995 -0.075 -12.311 1.00 97.25 93 LYS A N 1
ATOM 701 C CA . LYS A 1 93 ? -6.022 -1.334 -11.547 1.00 97.25 93 LYS A CA 1
ATOM 702 C C . LYS A 1 93 ? -6.125 -1.048 -10.049 1.00 97.25 93 LYS A C 1
ATOM 704 O O . LYS A 1 93 ? -7.005 -1.584 -9.384 1.00 97.25 93 LYS A O 1
ATOM 709 N N . LEU A 1 94 ? -5.300 -0.137 -9.539 1.00 97.44 94 LEU A N 1
ATOM 710 C CA . LEU A 1 94 ? -5.270 0.229 -8.122 1.00 97.44 94 LEU A CA 1
ATOM 711 C C . LEU A 1 94 ? -6.546 0.960 -7.671 1.00 97.44 94 LEU A C 1
ATOM 713 O O . LEU A 1 94 ? -6.965 0.793 -6.531 1.00 97.44 94 LEU A O 1
ATOM 717 N N . ALA A 1 95 ? -7.228 1.690 -8.556 1.00 98.31 95 ALA A N 1
ATOM 718 C CA . ALA A 1 95 ? -8.560 2.249 -8.301 1.00 98.31 95 ALA A CA 1
ATOM 719 C C . ALA A 1 95 ? -9.635 1.158 -8.160 1.00 98.31 95 ALA A C 1
ATOM 721 O O . ALA A 1 95 ? -10.535 1.266 -7.323 1.00 98.31 95 ALA A O 1
ATOM 722 N N . THR A 1 96 ? -9.514 0.073 -8.928 1.00 98.00 96 THR A N 1
ATOM 723 C CA . THR A 1 96 ? -10.371 -1.112 -8.771 1.00 98.00 96 THR A CA 1
ATOM 724 C C . THR A 1 96 ? -10.081 -1.816 -7.442 1.00 98.00 96 THR A C 1
ATOM 726 O O . THR A 1 96 ? -11.015 -2.151 -6.711 1.00 98.00 96 THR A O 1
ATOM 729 N N . THR A 1 97 ? -8.802 -1.965 -7.076 1.00 97.44 97 THR A N 1
ATOM 730 C CA . THR A 1 97 ? -8.386 -2.491 -5.764 1.00 97.44 97 THR A CA 1
ATOM 731 C C . THR A 1 97 ? -8.926 -1.635 -4.619 1.00 97.44 97 THR A C 1
ATOM 733 O O . THR A 1 97 ? -9.532 -2.171 -3.700 1.00 97.44 97 THR A O 1
ATOM 736 N N . SER A 1 98 ? -8.787 -0.310 -4.702 1.00 98.50 98 SER A N 1
ATOM 737 C CA . SER A 1 98 ? -9.317 0.649 -3.723 1.00 98.50 98 SER A CA 1
ATOM 738 C C . SER A 1 98 ? -10.829 0.491 -3.532 1.00 98.50 98 SER A C 1
ATOM 740 O O . SER A 1 98 ? -11.296 0.364 -2.402 1.00 98.50 98 SER A O 1
ATOM 742 N N . SER A 1 99 ? -11.587 0.386 -4.630 1.00 98.31 99 SER A N 1
ATOM 743 C CA . SER A 1 99 ? -13.039 0.149 -4.579 1.00 98.31 99 SER A CA 1
ATOM 744 C C . SER A 1 99 ? -13.389 -1.201 -3.941 1.00 98.31 99 SER A C 1
ATOM 746 O O . SER A 1 99 ? -14.367 -1.304 -3.205 1.00 98.31 99 SER A O 1
ATOM 748 N N . THR A 1 100 ? -12.589 -2.237 -4.215 1.00 97.81 100 THR A N 1
ATOM 749 C CA . THR A 1 100 ? -12.772 -3.585 -3.652 1.00 97.81 100 THR A CA 1
ATOM 750 C C . THR A 1 100 ? -12.534 -3.575 -2.143 1.00 97.81 100 THR A C 1
ATOM 752 O O . THR A 1 100 ? -13.398 -4.017 -1.393 1.00 97.81 100 THR A O 1
ATOM 755 N N . LEU A 1 101 ? -11.428 -2.973 -1.690 1.00 97.62 101 LEU A N 1
ATOM 756 C CA . LEU A 1 101 ? -11.112 -2.820 -0.266 1.00 97.62 101 LEU A CA 1
ATOM 757 C C . LEU A 1 101 ? -12.221 -2.081 0.495 1.00 97.62 101 LEU A C 1
ATOM 759 O O . LEU A 1 101 ? -12.559 -2.457 1.614 1.00 97.62 101 LEU A O 1
ATOM 763 N N . SER A 1 102 ? -12.849 -1.070 -0.112 1.00 97.06 102 SER A N 1
ATOM 764 C CA . SER A 1 102 ? -13.960 -0.349 0.524 1.00 97.06 102 SER A CA 1
ATOM 765 C C . SER A 1 102 ? -15.233 -1.184 0.689 1.00 97.06 102 SER A C 1
ATOM 767 O O . SER A 1 102 ? -16.070 -0.885 1.552 1.00 97.06 102 SER A O 1
ATOM 769 N N . GLN A 1 103 ? -15.398 -2.234 -0.116 1.00 96.69 103 GLN A N 1
ATOM 770 C CA . GLN A 1 103 ? -16.534 -3.154 -0.045 1.00 96.69 103 GLN A CA 1
ATOM 771 C C . GLN A 1 103 ? -16.325 -4.292 0.958 1.00 96.69 103 GLN A C 1
ATOM 773 O O . GLN A 1 103 ? -17.307 -4.944 1.318 1.00 96.69 103 GLN A O 1
ATOM 778 N N . GLU A 1 104 ? -15.103 -4.489 1.456 1.00 97.75 104 GLU A N 1
ATOM 779 C CA . GLU A 1 104 ? -14.814 -5.509 2.462 1.00 97.75 104 GLU A CA 1
ATOM 780 C C . GLU A 1 104 ? -15.661 -5.324 3.729 1.00 97.75 104 GLU A C 1
ATOM 782 O O . GLU A 1 104 ? -16.049 -4.212 4.132 1.00 97.75 104 GLU A O 1
ATOM 787 N N . VAL A 1 105 ? -15.978 -6.456 4.361 1.00 97.31 105 VAL A N 1
ATOM 788 C CA . VAL A 1 105 ? -16.693 -6.477 5.637 1.00 97.31 105 VAL A CA 1
ATOM 789 C C . VAL A 1 105 ? -15.721 -6.033 6.720 1.00 97.31 105 VAL A C 1
ATOM 791 O O . VAL A 1 105 ? -14.713 -6.688 6.960 1.00 97.31 105 VAL A O 1
ATOM 794 N N . ALA A 1 106 ? -16.036 -4.917 7.374 1.00 98.25 106 ALA A N 1
ATOM 795 C CA . ALA A 1 106 ? -15.178 -4.363 8.406 1.00 98.25 106 ALA A CA 1
ATOM 796 C C . ALA A 1 106 ? -15.150 -5.261 9.649 1.00 98.25 106 ALA A C 1
ATOM 798 O O . ALA A 1 106 ? -16.198 -5.601 10.200 1.00 98.25 106 ALA A O 1
ATOM 799 N N . ASP A 1 107 ? -13.946 -5.566 10.118 1.00 98.56 107 ASP A N 1
ATOM 800 C CA . ASP A 1 107 ? -13.689 -6.141 11.437 1.00 98.56 107 ASP A CA 1
ATOM 801 C C . ASP A 1 107 ? -13.869 -5.100 12.542 1.00 98.56 107 ASP A C 1
ATOM 803 O O . ASP A 1 107 ? -14.268 -5.425 13.659 1.00 98.56 107 ASP A O 1
ATOM 807 N N . LEU A 1 108 ? -13.601 -3.834 12.211 1.00 98.50 108 LEU A N 1
ATOM 808 C CA . LEU A 1 108 ? -13.736 -2.705 13.118 1.00 98.50 108 LEU A CA 1
ATOM 809 C C . LEU A 1 108 ? -14.266 -1.476 12.375 1.00 98.50 108 LEU A C 1
ATOM 811 O O . LEU A 1 108 ? -13.802 -1.140 11.286 1.00 98.50 108 LEU A O 1
ATOM 815 N N . VAL A 1 109 ? -15.234 -0.788 12.982 1.00 98.62 109 VAL A N 1
ATOM 816 C CA . VAL A 1 109 ? -15.774 0.482 12.481 1.00 98.62 109 VAL A CA 1
ATOM 817 C C . VAL A 1 109 ? -15.447 1.577 13.486 1.00 98.62 109 VAL A C 1
ATOM 819 O O . VAL A 1 109 ? -15.821 1.493 14.655 1.00 98.62 109 VAL A O 1
ATOM 822 N N . ILE A 1 110 ? -14.747 2.602 13.018 1.00 98.69 110 ILE A N 1
ATOM 823 C CA . ILE A 1 110 ? -14.236 3.710 13.812 1.00 98.69 110 ILE A CA 1
ATOM 824 C C . ILE A 1 110 ? -14.925 4.994 13.376 1.00 98.69 110 ILE A C 1
ATOM 826 O O . ILE A 1 110 ? -14.881 5.391 12.213 1.00 98.69 110 ILE A O 1
ATOM 830 N N . THR A 1 111 ? -15.531 5.668 14.341 1.00 98.31 111 THR A N 1
ATOM 831 C CA . THR A 1 111 ? -16.100 7.006 14.180 1.00 98.31 111 THR A CA 1
ATOM 832 C C . THR A 1 111 ? -15.572 7.904 15.293 1.00 98.31 111 THR A C 1
ATOM 834 O O . THR A 1 111 ? -14.850 7.457 16.185 1.00 98.31 111 THR A O 1
ATOM 837 N N . ASN A 1 112 ? -15.946 9.180 15.281 1.00 97.25 112 ASN A N 1
ATOM 838 C CA . ASN A 1 112 ? -15.618 10.084 16.380 1.00 97.25 112 ASN A CA 1
ATOM 839 C C . ASN A 1 112 ? -16.151 9.593 17.746 1.00 97.25 112 ASN A C 1
ATOM 841 O O . ASN A 1 112 ? -15.515 9.852 18.766 1.00 97.25 112 ASN A O 1
ATOM 845 N N . ASP A 1 113 ? -17.258 8.843 17.768 1.00 97.50 113 ASP A N 1
ATOM 846 C CA . ASP A 1 113 ? -17.850 8.293 18.997 1.00 97.50 113 ASP A CA 1
ATOM 847 C C . ASP A 1 113 ? -17.070 7.093 19.556 1.00 97.50 113 ASP A C 1
ATOM 849 O O . ASP A 1 113 ? -17.221 6.741 20.726 1.00 97.50 113 ASP A O 1
ATOM 853 N N . SER A 1 114 ? -16.175 6.497 18.759 1.00 97.81 114 SER A N 1
ATOM 854 C CA . SER A 1 114 ? -15.253 5.448 19.210 1.00 97.81 114 SER A CA 1
ATOM 855 C C . SER A 1 114 ? -14.208 5.966 20.210 1.00 97.81 114 SER A C 1
ATOM 857 O O . SER A 1 114 ? -13.511 5.162 20.826 1.00 97.81 114 SER A O 1
ATOM 859 N N . PHE A 1 115 ? -14.100 7.289 20.402 1.00 97.19 115 PHE A N 1
ATOM 860 C CA . PHE A 1 115 ? -13.097 7.927 21.260 1.00 97.19 115 PHE A CA 1
ATOM 861 C C . PHE A 1 115 ? -13.727 8.842 22.324 1.00 97.19 115 PHE A C 1
ATOM 863 O O . PHE A 1 115 ? -13.787 10.061 22.141 1.00 97.19 115 PHE A O 1
ATOM 870 N N . PRO A 1 116 ? -14.156 8.284 23.475 1.00 94.00 116 PRO A N 1
ATOM 871 C CA . PRO A 1 116 ? -14.681 9.079 24.587 1.00 94.00 116 PRO A CA 1
ATOM 872 C C . PRO A 1 116 ? -13.665 10.093 25.133 1.00 94.00 116 PRO A C 1
ATOM 874 O O . PRO A 1 116 ? -14.039 11.205 25.502 1.00 94.00 116 PRO A O 1
ATOM 877 N N . ASP A 1 117 ? -12.380 9.722 25.158 1.00 94.56 117 ASP A N 1
ATOM 878 C CA . ASP A 1 117 ? -11.271 10.645 25.396 1.00 94.56 117 ASP A CA 1
ATOM 879 C C . ASP A 1 117 ? -10.627 11.026 24.061 1.00 94.56 117 ASP A C 1
ATOM 881 O O . ASP A 1 117 ? -9.871 10.259 23.463 1.00 94.56 117 ASP A O 1
ATOM 885 N N . ARG A 1 118 ? -10.904 12.247 23.601 1.00 92.50 118 ARG A N 1
ATOM 886 C CA . ARG A 1 118 ? -10.349 12.748 22.340 1.00 92.50 118 ARG A CA 1
ATOM 887 C C . ARG A 1 118 ? -8.833 12.921 22.372 1.00 92.50 118 ARG A C 1
ATOM 889 O O . ARG A 1 118 ? -8.252 12.979 21.296 1.00 92.50 118 ARG A O 1
ATOM 896 N N . ASN A 1 119 ? -8.199 12.949 23.547 1.00 93.12 119 ASN A N 1
ATOM 897 C CA . ASN A 1 119 ? -6.742 13.029 23.683 1.00 93.12 119 ASN A CA 1
ATOM 898 C C . ASN A 1 119 ? -6.051 11.661 23.596 1.00 93.12 119 ASN A C 1
ATOM 900 O O . ASN A 1 119 ? -4.829 11.610 23.454 1.00 93.12 119 ASN A O 1
ATOM 904 N N . ASN A 1 120 ? -6.808 10.562 23.669 1.00 94.88 120 ASN A N 1
ATOM 905 C CA . ASN A 1 120 ? -6.277 9.206 23.617 1.00 94.88 120 ASN A CA 1
ATOM 906 C C . ASN A 1 120 ? -7.077 8.353 22.627 1.00 94.88 120 ASN A C 1
ATOM 908 O O . ASN A 1 120 ? -8.068 7.713 22.976 1.00 94.88 120 ASN A O 1
ATOM 912 N N . ARG A 1 121 ? -6.641 8.368 21.365 1.00 98.19 121 ARG A N 1
ATOM 913 C CA . ARG A 1 121 ? -7.354 7.735 20.252 1.00 98.19 121 ARG A CA 1
ATOM 914 C C . ARG A 1 121 ? -6.553 6.555 19.731 1.00 98.19 121 ARG A C 1
ATOM 916 O O . ARG A 1 121 ? -5.465 6.741 19.186 1.00 98.19 121 ARG A O 1
ATOM 923 N N . VAL A 1 122 ? -7.092 5.353 19.916 1.00 98.38 122 VAL A N 1
ATOM 924 C CA . VAL A 1 122 ? -6.434 4.093 19.557 1.00 98.38 122 VAL A CA 1
ATOM 925 C C . VAL A 1 122 ? -7.368 3.248 18.695 1.00 98.38 122 VAL A C 1
ATOM 927 O O . VAL A 1 122 ? -8.452 2.873 19.134 1.00 98.38 122 VAL A O 1
ATOM 930 N N . ILE A 1 123 ? -6.936 2.939 17.477 1.00 98.62 123 ILE A N 1
ATOM 931 C CA . ILE A 1 123 ? -7.503 1.876 16.649 1.00 98.62 123 ILE A CA 1
ATOM 932 C C . ILE A 1 123 ? -6.791 0.591 17.080 1.00 98.62 123 ILE A C 1
ATOM 934 O O . ILE A 1 123 ? -5.662 0.341 16.661 1.00 98.62 123 ILE A O 1
ATOM 938 N N . ASP A 1 124 ? -7.408 -0.169 17.985 1.00 98.00 124 ASP A N 1
ATOM 939 C CA . ASP A 1 124 ? -6.821 -1.390 18.546 1.00 98.00 124 ASP A CA 1
ATOM 940 C C . ASP A 1 124 ? -7.317 -2.629 17.794 1.00 98.00 124 ASP A C 1
ATOM 942 O O . ASP A 1 124 ? -8.509 -2.938 17.807 1.00 98.00 124 ASP A O 1
ATOM 946 N N . VAL A 1 125 ? -6.394 -3.331 17.136 1.00 97.88 125 VAL A N 1
ATOM 947 C CA . VAL A 1 125 ? -6.662 -4.578 16.408 1.00 97.88 125 VAL A CA 1
ATOM 948 C C . VAL A 1 125 ? -6.023 -5.804 17.072 1.00 97.88 125 VAL A C 1
ATOM 950 O O . VAL A 1 125 ? -6.000 -6.884 16.482 1.00 97.88 125 VAL A O 1
ATOM 953 N N . THR A 1 126 ? -5.505 -5.662 18.299 1.00 96.25 126 THR A N 1
ATOM 954 C CA . THR A 1 126 ? -4.712 -6.697 18.992 1.00 96.25 126 THR A CA 1
ATOM 955 C C . THR A 1 126 ? -5.438 -8.044 19.056 1.00 96.25 126 THR A C 1
ATOM 957 O O . THR A 1 126 ? -4.862 -9.072 18.700 1.00 96.25 126 THR A O 1
ATOM 960 N N . ASP A 1 127 ? -6.718 -8.028 19.433 1.00 95.25 127 ASP A N 1
ATOM 961 C CA . ASP A 1 127 ? -7.518 -9.237 19.664 1.00 95.25 127 ASP A CA 1
ATOM 962 C C . ASP A 1 127 ? -8.179 -9.800 18.388 1.00 95.25 127 ASP A C 1
ATOM 964 O O . ASP A 1 127 ? -8.950 -10.759 18.457 1.00 95.25 127 ASP A O 1
ATOM 968 N N . ILE A 1 128 ? -7.901 -9.223 17.211 1.00 95.31 128 ILE A N 1
ATOM 969 C CA . ILE A 1 128 ? -8.439 -9.707 15.933 1.00 95.31 128 ILE A CA 1
ATOM 970 C C . ILE A 1 128 ? -7.495 -10.772 15.366 1.00 95.31 128 ILE A C 1
ATOM 972 O O . ILE A 1 128 ? -6.386 -10.465 14.930 1.00 95.31 128 ILE A O 1
ATOM 976 N N . ASP A 1 129 ? -7.937 -12.029 15.381 1.00 90.69 129 ASP A N 1
ATOM 977 C CA . ASP A 1 129 ? -7.189 -13.198 14.895 1.00 90.69 129 ASP A CA 1
ATOM 978 C C . ASP A 1 129 ? -7.454 -13.444 13.398 1.00 90.69 129 ASP A C 1
ATOM 980 O O . ASP A 1 129 ? -8.235 -14.321 13.011 1.00 90.69 129 ASP A O 1
ATOM 984 N N . LYS A 1 130 ? -6.882 -12.579 12.549 1.00 89.25 130 LYS A N 1
ATOM 985 C CA . LYS A 1 130 ? -6.963 -12.660 11.083 1.00 89.25 130 LYS A CA 1
ATOM 986 C C . LYS A 1 130 ? -5.675 -12.181 10.424 1.00 89.25 130 LYS A C 1
ATOM 988 O O . LYS A 1 130 ? -5.152 -11.141 10.803 1.00 89.25 130 LYS A O 1
ATOM 993 N N . ASP A 1 131 ? -5.270 -12.867 9.359 1.00 87.38 131 ASP A N 1
ATOM 994 C CA . ASP A 1 131 ? -4.118 -12.489 8.525 1.00 87.38 131 ASP A CA 1
ATOM 995 C C . ASP A 1 131 ? -4.324 -11.118 7.854 1.00 87.38 131 ASP A C 1
ATOM 997 O O . ASP A 1 131 ? -3.390 -10.338 7.702 1.00 87.38 131 ASP A O 1
ATOM 1001 N N . GLN A 1 132 ? -5.567 -10.810 7.471 1.00 92.81 132 GLN A N 1
ATOM 1002 C CA . GLN A 1 132 ? -5.970 -9.523 6.908 1.00 92.81 132 GLN A CA 1
ATOM 1003 C C . GLN A 1 132 ? -7.113 -8.942 7.734 1.00 92.81 132 GLN A C 1
ATOM 1005 O O . GLN A 1 132 ? -8.143 -9.594 7.921 1.00 92.81 132 GLN A O 1
ATOM 1010 N N . ILE A 1 133 ? -6.916 -7.720 8.219 1.00 97.56 133 ILE A N 1
ATOM 1011 C CA . ILE A 1 133 ? -7.868 -7.003 9.063 1.00 97.56 133 ILE A CA 1
ATOM 1012 C C . ILE A 1 133 ? -8.363 -5.780 8.306 1.00 97.56 133 ILE A C 1
ATOM 1014 O O . ILE A 1 133 ? -7.567 -4.942 7.880 1.00 97.56 133 ILE A O 1
ATOM 1018 N N . PHE A 1 134 ? -9.681 -5.654 8.184 1.00 98.56 134 PHE A N 1
ATOM 1019 C CA . PHE A 1 134 ? -10.318 -4.544 7.487 1.00 98.56 134 PHE A CA 1
ATOM 1020 C C . PHE A 1 134 ? -10.962 -3.589 8.489 1.00 98.56 134 PHE A C 1
ATOM 1022 O O . PHE A 1 134 ? -11.919 -3.933 9.182 1.00 98.56 134 PHE A O 1
ATOM 1029 N N . VAL A 1 135 ? -10.463 -2.359 8.556 1.00 98.88 135 VAL A N 1
ATOM 1030 C CA . VAL A 1 135 ? -11.004 -1.301 9.415 1.00 98.88 135 VAL A CA 1
ATOM 1031 C C . VAL A 1 135 ? -11.681 -0.252 8.543 1.00 98.88 135 VAL A C 1
ATOM 1033 O O . VAL A 1 135 ? -11.095 0.224 7.573 1.00 98.88 135 VAL A O 1
ATOM 1036 N N . LYS A 1 136 ? -12.904 0.152 8.893 1.00 98.81 136 LYS A N 1
ATOM 1037 C CA . LYS A 1 136 ? -13.570 1.318 8.295 1.00 98.81 136 LYS A CA 1
ATOM 1038 C C . LYS A 1 136 ? -13.477 2.500 9.244 1.00 98.81 136 LYS A C 1
ATOM 1040 O O . LYS A 1 136 ? -13.849 2.378 10.406 1.00 98.81 136 LYS A O 1
ATOM 1045 N N . VAL A 1 137 ? -12.997 3.634 8.751 1.00 98.88 137 VAL A N 1
ATOM 1046 C CA . VAL A 1 137 ? -12.829 4.875 9.510 1.00 98.88 137 VAL A CA 1
ATOM 1047 C C . VAL A 1 137 ? -13.643 5.972 8.835 1.00 98.88 137 VAL A C 1
ATOM 1049 O O . VAL A 1 137 ? -13.490 6.221 7.642 1.00 98.88 137 VAL A O 1
ATOM 1052 N N . ASP A 1 138 ? -14.494 6.648 9.599 1.00 98.62 138 ASP A N 1
ATOM 1053 C CA . ASP A 1 138 ? -15.082 7.915 9.165 1.00 98.62 138 ASP A CA 1
ATOM 1054 C C . ASP A 1 138 ? -13.977 8.978 9.045 1.00 98.62 138 ASP A C 1
ATOM 1056 O O . ASP A 1 138 ? -13.228 9.200 10.000 1.00 98.62 138 ASP A O 1
ATOM 1060 N N . GLY A 1 139 ? -13.873 9.641 7.889 1.00 98.19 139 GLY A N 1
ATOM 1061 C CA . GLY A 1 139 ? -12.815 10.615 7.604 1.00 98.19 139 GLY A CA 1
ATOM 1062 C C . GLY A 1 139 ? -12.668 11.716 8.658 1.00 98.19 139 GLY A C 1
ATOM 1063 O O . GLY A 1 139 ? -11.545 12.090 8.997 1.00 98.19 139 GLY A O 1
ATOM 1064 N N . SER A 1 140 ? -13.772 12.138 9.287 1.00 97.38 140 SER A N 1
ATOM 1065 C CA . SER A 1 140 ? -13.771 13.181 10.323 1.00 97.38 140 SER A CA 1
ATOM 1066 C C . SER A 1 140 ? -13.002 12.802 11.595 1.00 97.38 140 SER A C 1
ATOM 1068 O O . SER A 1 140 ? -12.733 13.658 12.441 1.00 97.38 140 SER A O 1
ATOM 1070 N N . VAL A 1 141 ? -12.629 11.529 11.761 1.00 98.38 141 VAL A N 1
ATOM 1071 C CA . VAL A 1 141 ? -11.728 11.073 12.828 1.00 98.38 141 VAL A CA 1
ATOM 1072 C C . VAL A 1 141 ? -10.321 11.645 12.645 1.00 98.38 141 VAL A C 1
ATOM 1074 O O . VAL A 1 141 ? -9.634 11.892 13.633 1.00 98.38 141 VAL A O 1
ATOM 1077 N N . LEU A 1 142 ? -9.875 11.880 11.412 1.00 98.44 142 LEU A N 1
ATOM 1078 C CA . LEU A 1 142 ? -8.505 12.306 11.111 1.00 98.44 142 LEU A CA 1
ATOM 1079 C C . LEU A 1 142 ? -8.340 13.832 11.005 1.00 98.44 142 LEU A C 1
ATOM 1081 O O . LEU A 1 142 ? -7.213 14.331 10.965 1.00 98.44 142 LEU A O 1
ATOM 1085 N N . ASP A 1 143 ? -9.439 14.582 11.019 1.00 97.12 143 ASP A N 1
ATOM 1086 C CA . ASP A 1 143 ? -9.464 16.019 10.709 1.00 97.12 143 ASP A CA 1
ATOM 1087 C C . ASP A 1 143 ? -9.060 16.929 11.892 1.00 97.12 143 ASP A C 1
ATOM 1089 O O . ASP A 1 143 ? -9.058 18.154 11.770 1.00 97.12 143 ASP A O 1
ATOM 1093 N N . ILE A 1 144 ? -8.698 16.358 13.050 1.00 96.31 144 ILE A N 1
ATOM 1094 C CA . ILE A 1 144 ? -8.283 17.111 14.249 1.00 96.31 144 ILE A CA 1
ATOM 1095 C C . ILE A 1 144 ? -6.789 16.962 14.557 1.00 96.31 144 ILE A C 1
ATOM 1097 O O . ILE A 1 144 ? -6.200 15.911 14.308 1.00 96.31 144 ILE A O 1
ATOM 1101 N N . GLU A 1 145 ? -6.189 17.989 15.167 1.00 96.31 145 GLU A N 1
ATOM 1102 C CA . GLU A 1 145 ? -4.766 18.056 15.555 1.00 96.31 145 GLU A CA 1
ATOM 1103 C C . GLU A 1 145 ? -4.451 17.252 16.830 1.00 96.31 145 GLU A C 1
ATOM 1105 O O . GLU A 1 145 ? -3.820 17.724 17.775 1.00 96.31 145 GLU A O 1
ATOM 1110 N N . THR A 1 146 ? -4.932 16.019 16.909 1.00 97.00 146 THR A N 1
ATOM 1111 C CA . THR A 1 146 ? -4.579 15.094 17.990 1.00 97.00 146 THR A CA 1
ATOM 1112 C C . THR A 1 146 ? -3.923 13.861 17.380 1.00 97.00 146 THR A C 1
ATOM 1114 O O . THR A 1 146 ? -4.208 13.538 16.231 1.00 97.00 146 THR A O 1
ATOM 1117 N N . PRO A 1 147 ? -3.023 13.148 18.067 1.00 97.69 147 PRO A N 1
ATOM 1118 C CA . PRO A 1 147 ? -2.497 11.903 17.522 1.00 97.69 147 PRO A CA 1
ATOM 1119 C C . PRO A 1 147 ? -3.558 10.798 17.464 1.00 97.69 147 PRO A C 1
ATOM 1121 O O . PRO A 1 147 ? -4.544 10.827 18.209 1.00 97.69 147 PRO A O 1
ATOM 1124 N N . ILE A 1 148 ? -3.367 9.833 16.570 1.00 98.38 148 ILE A N 1
ATOM 1125 C CA . ILE A 1 148 ? -4.087 8.558 16.541 1.00 98.38 148 ILE A CA 1
ATOM 1126 C C . ILE A 1 148 ? -3.074 7.414 16.511 1.00 98.38 148 ILE A C 1
ATOM 1128 O O . ILE A 1 148 ? -2.069 7.480 15.802 1.00 98.38 148 ILE A O 1
ATOM 1132 N N . ILE A 1 149 ? -3.316 6.384 17.318 1.00 98.44 149 ILE A N 1
ATOM 1133 C CA . ILE A 1 149 ? -2.460 5.200 17.405 1.00 98.44 149 ILE A CA 1
ATOM 1134 C C . ILE A 1 149 ? -3.158 4.038 16.703 1.00 98.44 149 ILE A C 1
ATOM 1136 O O . ILE A 1 149 ? -4.306 3.743 17.024 1.00 98.44 149 ILE A O 1
ATOM 1140 N N . VAL A 1 150 ? -2.472 3.355 15.790 1.00 98.50 150 VAL A N 1
ATOM 1141 C CA . VAL A 1 150 ? -2.884 2.025 15.314 1.00 98.50 150 VAL A CA 1
ATOM 1142 C C . VAL A 1 150 ? -2.096 0.989 16.108 1.00 98.50 150 VAL A C 1
ATOM 1144 O O . VAL A 1 150 ? -0.864 0.987 16.072 1.00 98.50 150 VAL A O 1
ATOM 1147 N N . LYS A 1 151 ? -2.797 0.156 16.877 1.00 98.12 151 LYS A N 1
ATOM 1148 C CA . LYS A 1 151 ? -2.203 -0.771 17.844 1.00 98.12 151 LYS A CA 1
ATOM 1149 C C . LYS A 1 151 ? -2.505 -2.222 17.489 1.00 98.12 151 LYS A C 1
ATOM 1151 O O . LYS A 1 151 ? -3.612 -2.531 17.064 1.00 98.12 151 LYS A O 1
ATOM 1156 N N . GLY A 1 152 ? -1.540 -3.103 17.744 1.00 96.00 152 GLY A N 1
ATOM 1157 C CA . GLY A 1 152 ? -1.672 -4.548 17.545 1.00 96.00 152 GLY A CA 1
ATOM 1158 C C . GLY A 1 152 ? -1.115 -5.022 16.204 1.00 96.00 152 GLY A C 1
ATOM 1159 O O . GLY A 1 152 ? -1.489 -6.093 15.737 1.00 96.00 152 GLY A O 1
ATOM 1160 N N . LEU A 1 153 ? -0.246 -4.218 15.582 1.00 94.81 153 LEU A N 1
ATOM 1161 C CA . LEU A 1 153 ? 0.439 -4.580 14.344 1.00 94.81 153 LEU A CA 1
ATOM 1162 C C . LEU A 1 153 ? 1.522 -5.632 14.590 1.00 94.81 153 LEU A C 1
ATOM 1164 O O . LEU A 1 153 ? 2.121 -5.694 15.665 1.00 94.81 153 LEU A O 1
ATOM 1168 N N . GLU A 1 154 ? 1.831 -6.404 13.558 1.00 92.19 154 GLU A N 1
ATOM 1169 C CA . GLU A 1 154 ? 2.897 -7.404 13.560 1.00 92.19 154 GLU A CA 1
ATOM 1170 C C . GLU A 1 154 ? 3.933 -7.062 12.488 1.00 92.19 154 GLU A C 1
ATOM 1172 O O . GLU A 1 154 ? 3.624 -6.373 11.513 1.00 92.19 154 GLU A O 1
ATOM 1177 N N . LYS A 1 155 ? 5.177 -7.502 12.699 1.00 88.62 155 LYS A N 1
ATOM 1178 C CA . LYS A 1 155 ? 6.292 -7.300 11.769 1.00 88.62 155 LYS A CA 1
ATOM 1179 C C . LYS A 1 155 ? 6.460 -8.548 10.905 1.00 88.62 155 LYS A C 1
ATOM 1181 O O . LYS A 1 155 ? 6.338 -9.667 11.397 1.00 88.62 155 LYS A O 1
ATOM 1186 N N . ASN A 1 156 ? 6.804 -8.353 9.641 1.00 83.69 156 ASN A N 1
ATOM 1187 C CA . ASN A 1 156 ? 7.208 -9.400 8.717 1.00 83.69 156 ASN A CA 1
ATOM 1188 C C . ASN A 1 156 ? 8.619 -9.914 9.053 1.00 83.69 156 ASN A C 1
ATOM 1190 O O . ASN A 1 156 ? 9.604 -9.543 8.419 1.00 83.69 156 ASN A O 1
ATOM 1194 N N . GLU A 1 157 ? 8.727 -10.784 10.054 1.00 77.12 157 GLU A N 1
ATOM 1195 C CA . GLU A 1 157 ? 9.980 -11.470 10.406 1.00 77.12 157 GLU A CA 1
ATOM 1196 C C . GLU A 1 157 ? 10.095 -12.853 9.726 1.00 77.12 157 GLU A C 1
ATOM 1198 O O . GLU A 1 157 ? 10.760 -13.759 10.230 1.00 77.12 157 GLU A O 1
ATOM 1203 N N . GLY A 1 158 ? 9.439 -13.039 8.569 1.00 64.56 158 GLY A N 1
ATOM 1204 C CA . GLY A 1 158 ? 9.410 -14.310 7.832 1.00 64.56 158 GLY A CA 1
ATOM 1205 C C . GLY A 1 158 ? 8.398 -15.337 8.362 1.00 64.56 158 GLY A C 1
ATOM 1206 O O . GLY A 1 158 ? 8.441 -16.503 7.963 1.00 64.56 158 GLY A O 1
ATOM 1207 N N . SER A 1 159 ? 7.498 -14.921 9.254 1.00 59.03 159 SER A N 1
ATOM 1208 C CA . SER A 1 159 ? 6.316 -15.667 9.699 1.00 59.03 159 SER A CA 1
ATOM 1209 C C . SER A 1 159 ? 5.039 -15.100 9.068 1.00 59.03 159 SER A C 1
ATOM 1211 O O . SER A 1 159 ? 5.069 -14.037 8.452 1.00 59.03 159 SER A O 1
ATOM 1213 N N . GLU A 1 160 ? 3.902 -15.783 9.243 1.00 69.12 160 GLU A N 1
ATOM 1214 C CA . GLU A 1 160 ? 2.594 -15.134 9.065 1.00 69.12 160 GLU A CA 1
ATOM 1215 C C . GLU A 1 160 ? 2.523 -13.899 9.974 1.00 69.12 160 GLU A C 1
ATOM 1217 O O . GLU A 1 160 ? 2.977 -13.953 11.121 1.00 69.12 160 GLU A O 1
ATOM 1222 N N . PHE A 1 161 ? 2.015 -12.790 9.436 1.00 84.31 161 PHE A N 1
ATOM 1223 C CA . PHE A 1 161 ? 1.814 -11.539 10.159 1.00 84.31 161 PHE A CA 1
ATOM 1224 C C . PHE A 1 161 ? 0.497 -10.891 9.729 1.00 84.31 161 PHE A C 1
ATOM 1226 O O . PHE A 1 161 ? 0.048 -11.058 8.592 1.00 84.31 161 PHE A O 1
ATOM 1233 N N . LYS A 1 162 ? -0.097 -10.110 10.631 1.00 89.31 162 LYS A N 1
ATOM 1234 C CA . LYS A 1 162 ? -1.299 -9.315 10.357 1.00 89.31 162 LYS A CA 1
ATOM 1235 C C . LYS A 1 162 ? -1.017 -8.157 9.401 1.00 89.31 162 LYS A C 1
ATOM 1237 O O . LYS A 1 162 ? -0.231 -7.262 9.711 1.00 89.31 162 LYS A O 1
ATOM 1242 N N . GLN A 1 163 ? -1.740 -8.119 8.288 1.00 92.81 163 GLN A N 1
ATOM 1243 C CA . GLN A 1 163 ? -1.888 -6.936 7.445 1.00 92.81 163 GLN A CA 1
ATOM 1244 C C . GLN A 1 163 ? -3.137 -6.160 7.858 1.00 92.81 163 GLN A C 1
ATOM 1246 O O . GLN A 1 163 ? -4.225 -6.729 7.977 1.00 92.81 163 GLN A O 1
ATOM 1251 N N . VAL A 1 164 ? -3.002 -4.848 8.037 1.00 97.50 164 VAL A N 1
ATOM 1252 C CA . VAL A 1 164 ? -4.130 -3.978 8.382 1.00 97.50 164 VAL A CA 1
ATOM 1253 C C . VAL A 1 164 ? -4.447 -3.053 7.218 1.00 97.50 164 VAL A C 1
ATOM 1255 O O . VAL A 1 164 ? -3.623 -2.244 6.791 1.00 97.50 164 VAL A O 1
ATOM 1258 N N . PHE A 1 165 ? -5.679 -3.156 6.734 1.00 98.38 165 PHE A N 1
ATOM 1259 C CA . PHE A 1 165 ? -6.243 -2.317 5.690 1.00 98.38 165 PHE A CA 1
ATOM 1260 C C . PHE A 1 165 ? -7.255 -1.367 6.320 1.00 98.38 165 PHE A C 1
ATOM 1262 O O . PHE A 1 165 ? -8.318 -1.786 6.780 1.00 98.38 165 PHE A O 1
ATOM 1269 N N . ILE A 1 166 ? -6.941 -0.076 6.337 1.00 98.88 166 ILE A N 1
ATOM 1270 C CA . ILE A 1 166 ? -7.839 0.955 6.848 1.00 98.88 166 ILE A CA 1
ATOM 1271 C C . ILE A 1 166 ? -8.468 1.689 5.671 1.00 98.88 166 ILE A C 1
ATOM 1273 O O . ILE A 1 166 ? -7.785 2.417 4.960 1.00 98.88 166 ILE A O 1
ATOM 1277 N N . THR A 1 167 ? -9.776 1.536 5.476 1.00 98.88 167 THR A N 1
ATOM 1278 C CA . THR A 1 167 ? -10.537 2.365 4.537 1.00 98.88 167 THR A CA 1
ATOM 1279 C C . THR A 1 167 ? -11.082 3.590 5.258 1.00 98.88 167 THR A C 1
ATOM 1281 O O . THR A 1 167 ? -11.934 3.466 6.138 1.00 98.88 167 THR A O 1
ATOM 1284 N N . VAL A 1 168 ? -10.604 4.765 4.862 1.00 98.81 168 VAL A N 1
ATOM 1285 C CA . VAL A 1 168 ? -11.080 6.069 5.324 1.00 98.81 168 VAL A CA 1
ATOM 1286 C C . VAL A 1 168 ? -12.109 6.588 4.328 1.00 98.81 168 VAL A C 1
ATOM 1288 O O . VAL A 1 168 ? -11.768 6.812 3.166 1.00 98.81 168 VAL A O 1
ATOM 1291 N N . ASP A 1 169 ? -13.348 6.799 4.770 1.00 98.25 169 ASP A N 1
ATOM 1292 C CA . ASP A 1 169 ? -14.417 7.305 3.906 1.00 98.25 169 ASP A CA 1
ATOM 1293 C C . ASP A 1 169 ? -14.853 8.724 4.289 1.00 98.25 169 ASP A C 1
ATOM 1295 O O . ASP A 1 169 ? -15.272 8.984 5.418 1.00 98.25 169 ASP A O 1
ATOM 1299 N N . TYR A 1 170 ? -14.782 9.641 3.325 1.00 97.94 170 TYR A N 1
ATOM 1300 C CA . TYR A 1 170 ? -15.164 11.047 3.475 1.00 97.94 170 TYR A CA 1
ATOM 1301 C C . TYR A 1 170 ? -16.604 11.363 3.017 1.00 97.94 170 TYR A C 1
ATOM 1303 O O . TYR A 1 170 ? -16.962 12.527 2.836 1.00 97.94 170 TYR A O 1
ATOM 1311 N N . SER A 1 171 ? -17.453 10.347 2.837 1.00 94.25 171 SER A N 1
ATOM 1312 C CA . SER A 1 171 ? -18.917 10.459 2.707 1.00 94.25 171 SER A CA 1
ATOM 1313 C C . SER A 1 171 ? -19.416 11.485 1.675 1.00 94.25 171 SER A C 1
ATOM 1315 O O . SER A 1 171 ? -20.358 12.241 1.917 1.00 94.25 171 SER A O 1
ATOM 1317 N N . GLY A 1 172 ? -18.790 11.542 0.500 1.00 91.69 172 GLY A N 1
ATOM 1318 C CA . GLY A 1 172 ? -19.155 12.456 -0.589 1.00 91.69 172 GLY A CA 1
ATOM 1319 C C . GLY A 1 172 ? -18.292 13.717 -0.689 1.00 91.69 172 GLY A C 1
ATOM 1320 O O . GLY A 1 172 ? -18.456 14.474 -1.650 1.00 91.69 172 GLY A O 1
ATOM 1321 N N . ALA A 1 173 ? -17.364 13.954 0.246 1.00 93.81 173 ALA A N 1
ATOM 1322 C CA . ALA A 1 173 ? -16.473 15.105 0.159 1.00 93.81 173 ALA A CA 1
ATOM 1323 C C . ALA A 1 173 ? -15.572 15.032 -1.084 1.00 93.81 173 ALA A C 1
ATOM 1325 O O . ALA A 1 173 ? -15.141 13.960 -1.514 1.00 93.81 173 ALA A O 1
ATOM 1326 N N . GLN A 1 174 ? -15.283 16.210 -1.637 1.00 90.31 174 GLN A N 1
ATOM 1327 C CA . GLN A 1 174 ? -14.356 16.404 -2.755 1.00 90.31 174 GLN A CA 1
ATOM 1328 C C . GLN A 1 174 ? -12.943 16.747 -2.275 1.00 90.31 174 GLN A C 1
ATOM 1330 O O . GLN A 1 174 ? -11.999 16.706 -3.049 1.00 90.31 174 GLN A O 1
ATOM 1335 N N . SER A 1 175 ? -12.775 17.100 -1.005 1.00 95.06 175 SER A N 1
ATOM 1336 C CA . SER A 1 175 ? -11.474 17.415 -0.426 1.00 95.06 175 SER A CA 1
ATOM 1337 C C . SER A 1 175 ? -11.435 17.017 1.040 1.00 95.06 175 SER A C 1
ATOM 1339 O O . SER A 1 175 ? -12.463 17.086 1.714 1.00 95.06 175 SER A O 1
ATOM 1341 N N . ALA A 1 176 ? -10.255 16.653 1.523 1.00 97.25 176 ALA A N 1
ATOM 1342 C CA . ALA A 1 176 ? -10.006 16.255 2.898 1.00 97.25 176 ALA A CA 1
ATOM 1343 C C . ALA A 1 176 ? -8.744 16.937 3.429 1.00 97.25 176 ALA A C 1
ATOM 1345 O O . ALA A 1 176 ? -7.767 17.095 2.695 1.00 97.25 176 ALA A O 1
ATOM 1346 N N . THR A 1 177 ? -8.753 17.294 4.713 1.00 98.00 177 THR A N 1
ATOM 1347 C CA . THR A 1 177 ? -7.571 17.809 5.409 1.00 98.00 177 THR A CA 1
ATOM 1348 C C . THR A 1 177 ? -7.340 16.988 6.666 1.00 98.00 177 THR A C 1
ATOM 1350 O O . THR A 1 177 ? -8.023 17.159 7.670 1.00 98.00 177 THR A O 1
ATOM 1353 N N . ILE A 1 178 ? -6.329 16.133 6.610 1.00 98.31 178 ILE A N 1
ATOM 1354 C CA . ILE A 1 178 ? -5.916 15.245 7.689 1.00 98.31 178 ILE A CA 1
ATOM 1355 C C . ILE A 1 178 ? -4.971 16.013 8.609 1.00 98.31 178 ILE A C 1
ATOM 1357 O O . ILE A 1 178 ? -3.849 16.341 8.224 1.00 98.31 178 ILE A O 1
ATOM 1361 N N . GLN A 1 179 ? -5.412 16.297 9.829 1.00 98.12 179 GLN A N 1
ATOM 1362 C CA . GLN A 1 179 ? -4.625 17.023 10.834 1.00 98.12 179 GLN A CA 1
ATOM 1363 C C . GLN A 1 179 ? -3.972 16.091 11.859 1.00 98.12 179 GLN A C 1
ATOM 1365 O O . GLN A 1 179 ? -2.992 16.453 12.511 1.00 98.12 179 GLN A O 1
ATOM 1370 N N . SER A 1 180 ? -4.507 14.880 12.012 1.00 98.06 180 SER A N 1
ATOM 1371 C CA . SER A 1 180 ? -3.998 13.917 12.980 1.00 98.06 180 SER A CA 1
ATOM 1372 C C . SER A 1 180 ? -2.609 13.423 12.603 1.00 98.06 180 SER A C 1
ATOM 1374 O O . SER A 1 180 ? -2.333 13.118 11.444 1.00 98.06 180 SER A O 1
ATOM 1376 N N . THR A 1 181 ? -1.740 13.291 13.604 1.00 97.56 181 THR A N 1
ATOM 1377 C CA . THR A 1 181 ? -0.504 12.524 13.447 1.00 97.56 181 THR A CA 1
ATOM 1378 C C . THR A 1 181 ? -0.796 11.044 13.668 1.00 97.56 181 THR A C 1
ATOM 1380 O O . THR A 1 181 ? -1.551 10.692 14.577 1.00 97.56 181 THR A O 1
ATOM 1383 N N . VAL A 1 182 ? -0.206 10.165 12.860 1.00 97.88 182 VAL A N 1
ATOM 1384 C CA . VAL A 1 182 ? -0.344 8.711 13.034 1.00 97.88 182 VAL A CA 1
ATOM 1385 C C . VAL A 1 182 ? 0.882 8.161 13.763 1.00 97.88 182 VAL A C 1
ATOM 1387 O O . VAL A 1 182 ? 2.020 8.509 13.449 1.00 97.88 182 VAL A O 1
ATOM 1390 N N . MET A 1 183 ? 0.651 7.296 14.747 1.00 96.75 183 MET A N 1
ATOM 1391 C CA . MET A 1 183 ? 1.678 6.500 15.420 1.00 96.75 183 MET A CA 1
ATOM 1392 C C . MET A 1 183 ? 1.264 5.034 15.433 1.00 96.75 183 MET A C 1
ATOM 1394 O O . MET A 1 183 ? 0.076 4.718 15.413 1.00 96.75 183 MET A O 1
ATOM 1398 N N . LEU A 1 184 ? 2.240 4.138 15.509 1.00 97.31 184 LEU A N 1
ATOM 1399 C CA . LEU A 1 184 ? 2.002 2.702 15.554 1.00 97.31 184 LEU A CA 1
ATOM 1400 C C . LEU A 1 184 ? 2.485 2.114 16.876 1.00 97.31 184 LEU A C 1
ATOM 1402 O O . LEU A 1 184 ? 3.504 2.550 17.422 1.00 97.31 184 LEU A O 1
ATOM 1406 N N . GLU A 1 185 ? 1.774 1.102 17.358 1.00 97.44 185 GLU A N 1
ATOM 1407 C CA . GLU A 1 185 ? 2.181 0.245 18.469 1.00 97.44 185 GLU A CA 1
ATOM 1408 C C . GLU A 1 185 ? 2.049 -1.223 18.038 1.00 97.44 185 GLU A C 1
ATOM 1410 O O . GLU A 1 185 ? 0.964 -1.686 17.680 1.00 97.44 185 GLU A O 1
ATOM 1415 N N . TYR A 1 186 ? 3.163 -1.952 18.029 1.00 94.81 186 TYR A N 1
ATOM 1416 C CA . TYR A 1 186 ? 3.195 -3.355 17.618 1.00 94.81 186 TYR A CA 1
ATOM 1417 C C . TYR A 1 186 ? 2.798 -4.280 18.772 1.00 94.81 186 TYR A C 1
ATOM 1419 O O . TYR A 1 186 ? 2.812 -3.888 19.939 1.00 94.81 186 TYR A O 1
ATOM 1427 N N . ALA A 1 187 ? 2.475 -5.532 18.450 1.00 91.81 187 ALA A N 1
ATOM 1428 C CA . ALA A 1 187 ? 2.115 -6.566 19.419 1.00 91.81 187 ALA A CA 1
ATOM 1429 C C . ALA A 1 187 ? 3.220 -6.833 20.465 1.00 91.81 187 ALA A C 1
ATOM 1431 O O . ALA A 1 187 ? 2.922 -7.219 21.593 1.00 91.81 187 ALA A O 1
ATOM 1432 N N . ASP A 1 188 ? 4.487 -6.566 20.124 1.00 90.50 188 ASP A N 1
ATOM 1433 C CA . ASP A 1 188 ? 5.632 -6.631 21.047 1.00 90.50 188 ASP A CA 1
ATOM 1434 C C . ASP A 1 188 ? 5.717 -5.425 22.017 1.00 90.50 188 ASP A C 1
ATOM 1436 O O . ASP A 1 188 ? 6.623 -5.356 22.850 1.00 90.50 188 ASP A O 1
ATOM 1440 N N . GLY A 1 189 ? 4.789 -4.465 21.917 1.00 92.56 189 GLY A N 1
ATOM 1441 C CA . GLY A 1 189 ? 4.745 -3.223 22.695 1.00 92.56 189 GLY A CA 1
ATOM 1442 C C . GLY A 1 189 ? 5.672 -2.115 22.186 1.00 92.56 189 GLY A C 1
ATOM 1443 O O . GLY A 1 189 ? 5.687 -1.017 22.750 1.00 92.56 189 GLY A O 1
ATOM 1444 N N . SER A 1 190 ? 6.454 -2.360 21.130 1.00 94.62 190 SER A N 1
ATOM 1445 C CA . SER A 1 190 ? 7.298 -1.335 20.519 1.00 94.62 190 SER A CA 1
ATOM 1446 C C . SER A 1 190 ? 6.456 -0.302 19.773 1.00 94.62 190 SER A C 1
ATOM 1448 O O . SER A 1 190 ? 5.409 -0.604 19.202 1.00 94.62 190 SER A O 1
ATOM 1450 N N . ARG A 1 191 ? 6.922 0.951 19.778 1.00 95.19 191 ARG A N 1
ATOM 1451 C CA . ARG A 1 191 ? 6.251 2.065 19.104 1.00 95.19 191 ARG A CA 1
ATOM 1452 C C . ARG A 1 191 ? 7.045 2.561 17.914 1.00 95.19 191 ARG A C 1
ATOM 1454 O O . ARG A 1 191 ? 8.277 2.571 17.932 1.00 95.19 191 ARG A O 1
ATOM 1461 N N . ARG A 1 192 ? 6.326 3.052 16.910 1.00 93.19 192 ARG A N 1
ATOM 1462 C CA . ARG A 1 192 ? 6.893 3.617 15.688 1.00 93.19 192 ARG A CA 1
ATOM 1463 C C . ARG A 1 192 ? 6.166 4.911 15.326 1.00 93.19 192 ARG A C 1
ATOM 1465 O O . ARG A 1 192 ? 4.958 4.934 15.130 1.00 93.19 192 ARG A O 1
ATOM 1472 N N . GLY A 1 193 ? 6.936 5.990 15.236 1.00 92.31 193 GLY A N 1
ATOM 1473 C CA . GLY A 1 193 ? 6.573 7.232 14.542 1.00 92.31 193 GLY A CA 1
ATOM 1474 C C . GLY A 1 193 ? 7.579 7.492 13.422 1.00 92.31 193 GLY A C 1
ATOM 1475 O O . GLY A 1 193 ? 8.491 6.680 13.266 1.00 92.31 193 GLY A O 1
ATOM 1476 N N . ASN A 1 194 ? 7.439 8.579 12.658 1.00 89.69 194 ASN A N 1
ATOM 1477 C CA . ASN A 1 194 ? 8.263 8.856 11.471 1.00 89.69 194 ASN A CA 1
ATOM 1478 C C . ASN A 1 194 ? 9.783 8.776 11.716 1.00 89.69 194 ASN A C 1
ATOM 1480 O O . ASN A 1 194 ? 10.292 9.364 12.672 1.00 89.69 194 ASN A O 1
ATOM 1484 N N . LYS A 1 195 ? 10.505 8.072 10.834 1.00 87.44 195 LYS A N 1
ATOM 1485 C CA . LYS A 1 195 ? 11.974 7.966 10.807 1.00 87.44 195 LYS A CA 1
ATOM 1486 C C . LYS A 1 195 ? 12.454 7.473 9.434 1.00 87.44 195 LYS A C 1
ATOM 1488 O O . LYS A 1 195 ? 11.793 6.641 8.817 1.00 87.44 195 LYS A O 1
ATOM 1493 N N . GLU A 1 196 ? 13.643 7.896 9.005 1.00 80.81 196 GLU A N 1
ATOM 1494 C CA . GLU A 1 196 ? 14.347 7.211 7.911 1.00 80.81 196 GLU A CA 1
ATOM 1495 C C . GLU A 1 196 ? 14.655 5.758 8.324 1.00 80.81 196 GLU A C 1
ATOM 1497 O O . GLU A 1 196 ? 15.096 5.502 9.449 1.00 80.81 196 GLU A O 1
ATOM 1502 N N . THR A 1 197 ? 14.416 4.796 7.431 1.00 80.56 197 THR A N 1
ATOM 1503 C CA . THR A 1 197 ? 14.678 3.372 7.679 1.00 80.56 197 THR A CA 1
ATOM 1504 C C . THR A 1 197 ? 15.123 2.662 6.404 1.00 80.56 197 THR A C 1
ATOM 1506 O O . THR A 1 197 ? 14.789 3.080 5.297 1.00 80.56 197 THR A O 1
ATOM 1509 N N . THR A 1 198 ? 15.887 1.587 6.568 1.00 78.56 198 THR A N 1
ATOM 1510 C CA . THR A 1 198 ? 16.270 0.644 5.502 1.00 78.56 198 THR A CA 1
ATOM 1511 C C . THR A 1 198 ? 15.722 -0.762 5.747 1.00 78.56 198 THR A C 1
ATOM 1513 O O . THR A 1 198 ? 15.835 -1.621 4.876 1.00 78.56 198 THR A O 1
ATOM 1516 N N . ASP A 1 199 ? 15.124 -0.982 6.921 1.00 83.94 199 ASP A N 1
ATOM 1517 C CA . ASP A 1 199 ? 14.327 -2.153 7.259 1.00 83.94 199 ASP A CA 1
ATOM 1518 C C . ASP A 1 199 ? 12.847 -1.772 7.155 1.00 83.94 199 ASP A C 1
ATOM 1520 O O . ASP A 1 199 ? 12.411 -0.764 7.727 1.00 83.94 199 ASP A O 1
ATOM 1524 N N . PHE A 1 200 ? 12.110 -2.553 6.374 1.00 87.81 200 PHE A N 1
ATOM 1525 C CA . PHE A 1 200 ? 10.700 -2.337 6.070 1.00 87.81 200 PHE A CA 1
ATOM 1526 C C . PHE A 1 200 ? 9.816 -3.452 6.620 1.00 87.81 200 PHE A C 1
ATOM 1528 O O . PHE A 1 200 ? 8.612 -3.393 6.398 1.00 87.81 200 PHE A O 1
ATOM 1535 N N . ALA A 1 201 ? 10.373 -4.435 7.343 1.00 88.44 201 ALA A N 1
ATOM 1536 C CA . ALA A 1 201 ? 9.628 -5.569 7.892 1.00 88.44 201 ALA A CA 1
ATOM 1537 C C . ALA A 1 201 ? 8.403 -5.126 8.707 1.00 88.44 201 ALA A C 1
ATOM 1539 O O . ALA A 1 201 ? 7.407 -5.832 8.786 1.00 88.44 201 ALA A O 1
ATOM 1540 N N . ASP A 1 202 ? 8.448 -3.933 9.292 1.00 90.12 202 ASP A N 1
ATOM 1541 C CA . ASP A 1 202 ? 7.383 -3.387 10.119 1.00 90.12 202 ASP A CA 1
ATOM 1542 C C . ASP A 1 202 ? 6.280 -2.636 9.329 1.00 90.12 202 ASP A C 1
ATOM 1544 O O . ASP A 1 202 ? 5.289 -2.210 9.914 1.00 90.12 202 ASP A O 1
ATOM 1548 N N . SER A 1 203 ? 6.389 -2.503 8.002 1.00 93.19 203 SER A N 1
ATOM 1549 C CA . SER A 1 203 ? 5.402 -1.814 7.152 1.00 93.19 203 SER A CA 1
ATOM 1550 C C . SER A 1 203 ? 4.226 -2.715 6.765 1.00 93.19 203 SER A C 1
ATOM 1552 O O . SER A 1 203 ? 4.181 -3.274 5.674 1.00 93.19 203 SER A O 1
ATOM 1554 N N . THR A 1 204 ? 3.248 -2.861 7.658 1.00 93.94 204 THR A N 1
ATOM 1555 C CA . THR A 1 204 ? 2.107 -3.791 7.484 1.00 93.94 204 THR A CA 1
ATOM 1556 C C . THR A 1 204 ? 0.740 -3.095 7.439 1.00 93.94 204 THR A C 1
ATOM 1558 O O . THR A 1 204 ? -0.309 -3.730 7.554 1.00 93.94 204 THR A O 1
ATOM 1561 N N . LEU A 1 205 ? 0.743 -1.771 7.236 1.00 96.69 205 LEU A N 1
ATOM 1562 C CA . LEU A 1 205 ? -0.440 -0.906 7.260 1.00 96.69 205 LEU A CA 1
ATOM 1563 C C . LEU A 1 205 ? -0.665 -0.194 5.916 1.00 96.69 205 LEU A C 1
ATOM 1565 O O . LEU A 1 205 ? 0.200 0.557 5.452 1.00 96.69 205 LEU A O 1
ATOM 1569 N N . LEU A 1 206 ? -1.858 -0.373 5.338 1.00 98.00 206 LEU A N 1
ATOM 1570 C CA . LEU A 1 206 ? -2.330 0.331 4.141 1.00 98.00 206 LEU A CA 1
ATOM 1571 C C . LEU A 1 206 ? -3.581 1.160 4.459 1.00 98.00 206 LEU A C 1
ATOM 1573 O O . LEU A 1 206 ? -4.569 0.645 4.976 1.00 98.00 206 LEU A O 1
ATOM 1577 N N . TRP A 1 207 ? -3.559 2.431 4.075 1.00 98.69 207 TRP A N 1
ATOM 1578 C CA . TRP A 1 207 ? -4.673 3.365 4.170 1.00 98.69 207 TRP A CA 1
ATOM 1579 C C . TRP A 1 207 ? -5.281 3.604 2.790 1.00 98.69 207 TRP A C 1
ATOM 1581 O O . TRP A 1 207 ? -4.630 4.145 1.899 1.00 98.69 207 TRP A O 1
ATOM 1591 N N . ASN A 1 208 ? -6.536 3.212 2.619 1.00 98.81 208 ASN A N 1
ATOM 1592 C CA . ASN A 1 208 ? -7.329 3.389 1.413 1.00 98.81 208 ASN A CA 1
ATOM 1593 C C . ASN A 1 208 ? -8.278 4.582 1.588 1.00 98.81 208 ASN A C 1
ATOM 1595 O O . ASN A 1 208 ? -9.092 4.578 2.507 1.00 98.81 208 ASN A O 1
ATOM 1599 N N . PHE A 1 209 ? -8.190 5.595 0.725 1.00 98.69 209 PHE A N 1
ATOM 1600 C CA . PHE A 1 209 ? -8.994 6.816 0.849 1.00 98.69 209 PHE A CA 1
ATOM 1601 C C . PHE A 1 209 ? -10.127 6.860 -0.170 1.00 98.69 209 PHE A C 1
ATOM 1603 O O . PHE A 1 209 ? -9.894 6.895 -1.384 1.00 98.69 209 PHE A O 1
ATOM 1610 N N . THR A 1 210 ? -11.360 6.908 0.332 1.00 98.44 210 THR A N 1
ATOM 1611 C CA . THR A 1 210 ? -12.570 6.870 -0.487 1.00 98.44 210 THR A CA 1
ATOM 1612 C C . THR A 1 210 ? -13.594 7.933 -0.130 1.00 98.44 210 THR A C 1
ATOM 1614 O O . THR A 1 210 ? -13.528 8.626 0.883 1.00 98.44 210 THR A O 1
ATOM 1617 N N . THR A 1 211 ? -14.570 8.060 -1.017 1.00 97.38 211 THR A N 1
ATOM 1618 C CA . THR A 1 211 ? -15.776 8.852 -0.852 1.00 97.38 211 THR A CA 1
ATOM 1619 C C . THR A 1 211 ? -16.958 7.986 -1.282 1.00 97.38 211 THR A C 1
ATOM 1621 O O . THR A 1 211 ? -17.036 7.546 -2.432 1.00 97.38 211 THR A O 1
ATOM 1624 N N . ASN A 1 212 ? -17.837 7.639 -0.340 1.00 96.25 212 ASN A N 1
ATOM 1625 C CA . ASN A 1 212 ? -18.946 6.703 -0.557 1.00 96.25 212 ASN A CA 1
ATOM 1626 C C . ASN A 1 212 ? -18.507 5.371 -1.206 1.00 96.25 212 ASN A C 1
ATOM 1628 O O . ASN A 1 212 ? -19.138 4.881 -2.144 1.00 96.25 212 ASN A O 1
ATOM 1632 N N . GLY A 1 213 ? -17.395 4.804 -0.737 1.00 95.50 213 GLY A N 1
ATOM 1633 C CA . GLY A 1 213 ? -16.837 3.539 -1.220 1.00 95.50 213 GLY A CA 1
ATOM 1634 C C . GLY A 1 213 ? -16.161 3.598 -2.594 1.00 95.50 213 GLY A C 1
ATOM 1635 O O . GLY A 1 213 ? -15.793 2.555 -3.129 1.00 95.50 213 GLY A O 1
ATOM 1636 N N . THR A 1 214 ? -15.992 4.792 -3.167 1.00 97.12 214 THR A N 1
ATOM 1637 C CA . THR A 1 214 ? -15.276 5.010 -4.435 1.00 97.12 214 THR A CA 1
ATOM 1638 C C . THR A 1 214 ? -13.955 5.749 -4.201 1.00 97.12 214 THR A C 1
ATOM 1640 O O . THR A 1 214 ? -13.900 6.569 -3.284 1.00 97.12 214 THR A O 1
ATOM 1643 N N . PRO A 1 215 ? -12.886 5.493 -4.981 1.00 98.00 215 PRO A N 1
ATOM 1644 C CA . PRO A 1 215 ? -11.607 6.181 -4.819 1.00 98.00 215 PRO A CA 1
ATOM 1645 C C . PRO A 1 215 ? -11.789 7.696 -4.860 1.00 98.00 215 PRO A C 1
ATOM 1647 O O . PRO A 1 215 ? -12.451 8.222 -5.753 1.00 98.00 215 PRO A O 1
ATOM 1650 N N . MET A 1 216 ? -11.206 8.402 -3.897 1.00 96.75 216 MET A N 1
ATOM 1651 C CA . MET A 1 216 ? -11.321 9.856 -3.843 1.00 96.75 216 MET A CA 1
ATOM 1652 C C . MET A 1 216 ? -10.564 10.506 -5.013 1.00 96.75 216 MET A C 1
ATOM 1654 O O . MET A 1 216 ? -9.400 10.181 -5.236 1.00 96.75 216 MET A O 1
ATOM 1658 N N . GLU A 1 217 ? -11.208 11.418 -5.750 1.00 94.94 217 GLU A N 1
ATOM 1659 C CA . GLU A 1 217 ? -10.597 12.097 -6.911 1.00 94.94 217 GLU A CA 1
ATOM 1660 C C . GLU A 1 217 ? -10.013 13.481 -6.591 1.00 94.94 217 GLU A C 1
ATOM 1662 O O . GLU A 1 217 ? -9.066 13.925 -7.234 1.00 94.94 217 GLU A O 1
ATOM 1667 N N . GLY A 1 218 ? -10.573 14.201 -5.616 1.00 95.12 218 GLY A N 1
ATOM 1668 C CA . GLY A 1 218 ? -10.113 15.556 -5.319 1.00 95.12 218 GLY A CA 1
ATOM 1669 C C . GLY A 1 218 ? -8.870 15.605 -4.425 1.00 95.12 218 GLY A C 1
ATOM 1670 O O . GLY A 1 218 ? -8.003 14.732 -4.482 1.00 95.12 218 GLY A O 1
ATOM 1671 N N . THR A 1 219 ? -8.740 16.663 -3.621 1.00 97.50 219 THR A N 1
ATOM 1672 C CA . THR A 1 219 ? -7.495 16.933 -2.884 1.00 97.50 219 THR A CA 1
ATOM 1673 C C . THR A 1 219 ? -7.507 16.342 -1.478 1.00 97.50 219 THR A C 1
ATOM 1675 O O . THR A 1 219 ? -8.433 16.597 -0.710 1.00 97.50 219 THR A O 1
ATOM 1678 N N . ILE A 1 220 ? -6.444 15.624 -1.108 1.00 98.31 220 ILE A N 1
ATOM 1679 C CA . ILE A 1 220 ? -6.193 15.179 0.269 1.00 98.31 220 ILE A CA 1
ATOM 1680 C C . ILE A 1 220 ? -4.936 15.883 0.781 1.00 98.31 220 ILE A C 1
ATOM 1682 O O . ILE A 1 220 ? -3.837 15.650 0.274 1.00 98.31 220 ILE A O 1
ATOM 1686 N N . THR A 1 221 ? -5.095 16.735 1.789 1.00 98.06 221 THR A N 1
ATOM 1687 C CA . THR A 1 221 ? -3.991 17.461 2.423 1.00 98.06 221 THR A CA 1
ATOM 1688 C C . THR A 1 221 ? -3.592 16.787 3.731 1.00 98.06 221 THR A C 1
ATOM 1690 O O . THR A 1 221 ? -4.405 16.684 4.647 1.00 98.06 221 THR A O 1
ATOM 1693 N N . PHE A 1 222 ? -2.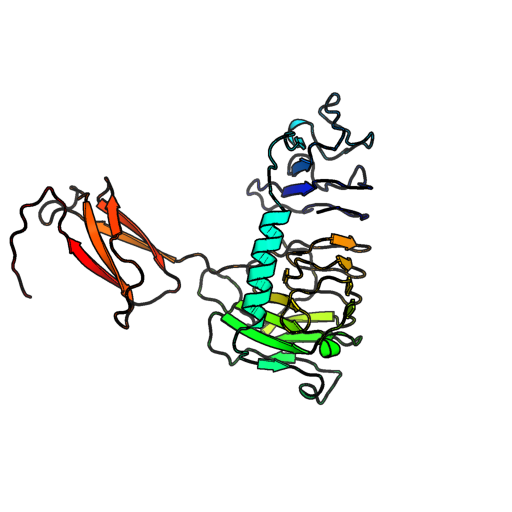331 16.372 3.847 1.00 97.81 222 PHE A N 1
ATOM 1694 C CA . PHE A 1 222 ? -1.747 15.824 5.074 1.00 97.81 222 PHE A CA 1
ATOM 1695 C C . PHE A 1 222 ? -1.048 16.937 5.870 1.00 97.81 222 PHE A C 1
ATOM 1697 O O . PHE A 1 222 ? 0.102 17.290 5.594 1.00 97.81 222 PHE A O 1
ATOM 1704 N N . GLY A 1 223 ? -1.767 17.493 6.850 1.00 97.19 223 GLY A N 1
ATOM 1705 C CA . GLY A 1 223 ? -1.301 18.501 7.812 1.00 97.19 223 GLY A CA 1
ATOM 1706 C C . GLY A 1 223 ? -0.651 17.919 9.077 1.00 97.19 223 GLY A C 1
ATOM 1707 O O . GLY A 1 223 ? 0.104 18.620 9.758 1.00 97.19 223 GLY A O 1
ATOM 1708 N N . GLY A 1 224 ? -0.886 16.634 9.367 1.00 96.31 224 GLY A N 1
ATOM 1709 C CA . GLY A 1 224 ? -0.194 15.838 10.389 1.00 96.31 224 GLY A CA 1
ATOM 1710 C C . GLY A 1 224 ? 0.869 14.906 9.792 1.00 96.31 224 GLY A C 1
ATOM 1711 O O . GLY A 1 224 ? 0.827 14.576 8.609 1.00 96.31 224 GLY A O 1
ATOM 1712 N N . THR A 1 225 ? 1.852 14.480 10.596 1.00 96.12 225 THR A N 1
ATOM 1713 C CA . THR A 1 225 ? 2.824 13.459 10.166 1.00 96.12 225 THR A CA 1
ATOM 1714 C C . THR A 1 225 ? 2.128 12.123 9.937 1.00 96.12 225 THR A C 1
ATOM 1716 O O . THR A 1 225 ? 1.290 11.711 10.744 1.00 96.12 225 THR A O 1
ATOM 1719 N N . TRP A 1 226 ? 2.501 11.431 8.867 1.00 97.19 226 TRP A N 1
ATOM 1720 C CA . TRP A 1 226 ? 1.816 10.220 8.436 1.00 97.19 226 TRP A CA 1
ATOM 1721 C C . TRP A 1 226 ? 2.728 9.003 8.454 1.00 97.19 226 TRP A C 1
ATOM 1723 O O . TRP A 1 226 ? 3.894 9.089 8.062 1.00 97.19 226 TRP A O 1
ATOM 1733 N N . ILE A 1 227 ? 2.172 7.861 8.851 1.00 95.69 227 ILE A N 1
ATOM 1734 C CA . ILE A 1 227 ? 2.828 6.564 8.745 1.00 95.69 227 ILE A CA 1
ATOM 1735 C C . ILE A 1 227 ? 1.838 5.508 8.242 1.00 95.69 227 ILE A C 1
ATOM 1737 O O . ILE A 1 227 ? 0.706 5.407 8.720 1.00 95.69 227 ILE A O 1
ATOM 1741 N N . GLY A 1 228 ? 2.278 4.730 7.257 1.00 95.31 228 GLY A N 1
ATOM 1742 C CA . GLY A 1 228 ? 1.464 3.746 6.550 1.00 95.31 228 GLY A CA 1
ATOM 1743 C C . GLY A 1 228 ? 1.386 4.064 5.067 1.00 95.31 228 GLY A C 1
ATOM 1744 O O . GLY A 1 228 ? 1.428 5.225 4.655 1.00 95.31 228 GLY A O 1
ATOM 1745 N N . SER A 1 229 ? 1.258 3.018 4.261 1.00 96.31 229 SER A N 1
ATOM 1746 C CA . SER A 1 229 ? 1.126 3.179 2.818 1.00 96.31 229 SER A CA 1
ATOM 1747 C C . SER A 1 229 ? -0.216 3.826 2.477 1.00 96.31 229 SER A C 1
ATOM 1749 O O . SER A 1 229 ? -1.227 3.540 3.110 1.00 96.31 229 SER A O 1
ATOM 1751 N N . ILE A 1 230 ? -0.227 4.721 1.495 1.00 98.12 230 ILE A N 1
ATOM 1752 C CA . ILE A 1 230 ? -1.388 5.494 1.055 1.00 98.12 230 ILE A CA 1
ATOM 1753 C C . ILE A 1 230 ? -1.837 4.965 -0.304 1.00 98.12 230 ILE A C 1
ATOM 1755 O O . ILE A 1 230 ? -1.081 5.010 -1.274 1.00 98.12 230 ILE A O 1
ATOM 1759 N N . LEU A 1 231 ? -3.093 4.536 -0.383 1.00 98.38 231 LEU A N 1
ATOM 1760 C CA . LEU A 1 231 ? -3.805 4.205 -1.609 1.00 98.38 231 LEU A CA 1
ATOM 1761 C C . LEU A 1 231 ? -4.907 5.245 -1.844 1.00 98.38 231 LEU A C 1
ATOM 1763 O O . LEU A 1 231 ? -5.981 5.185 -1.248 1.00 98.38 231 LEU A O 1
ATOM 1767 N N . ALA A 1 232 ? -4.634 6.202 -2.727 1.00 98.00 232 ALA A N 1
ATOM 1768 C CA . ALA A 1 232 ? -5.591 7.209 -3.182 1.00 98.00 232 ALA A CA 1
ATOM 1769 C C . ALA A 1 232 ? -5.395 7.459 -4.693 1.00 98.00 232 ALA A C 1
ATOM 1771 O O . ALA A 1 232 ? -5.012 8.552 -5.110 1.00 98.00 232 ALA A O 1
ATOM 1772 N N . PRO A 1 233 ? -5.622 6.437 -5.539 1.00 97.62 233 PRO A N 1
ATOM 1773 C CA . PRO A 1 233 ? -5.102 6.369 -6.911 1.00 97.62 233 PRO A CA 1
ATOM 1774 C C . PRO A 1 233 ? -5.706 7.395 -7.878 1.00 97.62 233 PRO A C 1
ATOM 1776 O O . PRO A 1 233 ? -5.241 7.507 -9.009 1.00 97.62 233 PRO A O 1
ATOM 1779 N N . LYS A 1 234 ? -6.752 8.112 -7.460 1.00 96.81 234 LYS A N 1
ATOM 1780 C CA . LYS A 1 234 ? -7.383 9.192 -8.225 1.00 96.81 234 LYS A CA 1
ATOM 1781 C C . LYS A 1 234 ? -7.172 10.573 -7.607 1.00 96.81 234 LYS A C 1
ATOM 1783 O O . LYS A 1 234 ? -7.522 11.554 -8.245 1.00 96.81 234 LYS A O 1
ATOM 1788 N N . ALA A 1 235 ? -6.603 10.650 -6.405 1.00 97.00 235 ALA A N 1
ATOM 1789 C CA . ALA A 1 235 ? -6.507 11.890 -5.655 1.00 97.00 235 ALA A CA 1
ATOM 1790 C C . ALA A 1 235 ? -5.277 12.709 -6.049 1.00 97.00 235 ALA A C 1
ATOM 1792 O O . ALA A 1 235 ? -4.215 12.174 -6.397 1.00 97.00 235 ALA A O 1
ATOM 1793 N N . HIS A 1 236 ? -5.400 14.020 -5.858 1.00 95.69 236 HIS A N 1
ATOM 1794 C CA . HIS A 1 236 ? -4.251 14.898 -5.681 1.00 95.69 236 HIS A CA 1
ATOM 1795 C C . HIS A 1 236 ? -3.875 14.942 -4.199 1.00 95.69 236 HIS A C 1
ATOM 1797 O O . HIS A 1 236 ? -4.607 15.492 -3.379 1.00 95.69 236 HIS A O 1
ATOM 1803 N N . VAL A 1 237 ? -2.721 14.386 -3.843 1.00 95.56 237 VAL A N 1
ATOM 1804 C CA . VAL A 1 237 ? -2.211 14.442 -2.471 1.00 95.56 237 VAL A CA 1
ATOM 1805 C C . VAL A 1 237 ? -1.252 15.615 -2.294 1.00 95.56 237 VAL A C 1
ATOM 1807 O O . VAL A 1 237 ? -0.269 15.754 -3.029 1.00 95.56 237 VAL A O 1
ATOM 1810 N N . VAL A 1 238 ? -1.529 16.433 -1.277 1.00 94.75 238 VAL A N 1
ATOM 1811 C CA . VAL A 1 238 ? -0.681 17.537 -0.823 1.00 94.75 238 VAL A CA 1
ATOM 1812 C C . VAL A 1 238 ? -0.092 17.183 0.534 1.00 94.75 238 VAL A C 1
ATOM 1814 O O . VAL A 1 238 ? -0.813 16.909 1.490 1.00 94.75 238 VAL A O 1
ATOM 1817 N N . ASN A 1 239 ? 1.231 17.207 0.627 1.00 92.38 239 ASN A N 1
ATOM 1818 C CA . ASN A 1 239 ? 1.956 16.874 1.839 1.00 92.38 239 ASN A CA 1
ATOM 1819 C C . ASN A 1 239 ? 2.597 18.111 2.497 1.00 92.38 239 ASN A C 1
ATOM 1821 O O . ASN A 1 239 ? 3.452 18.785 1.904 1.00 92.38 239 ASN A O 1
ATOM 1825 N N . GLU A 1 240 ? 2.220 18.380 3.750 1.00 94.50 240 GLU A N 1
ATOM 1826 C CA . GLU A 1 240 ? 2.721 19.498 4.563 1.00 94.50 240 GLU A CA 1
ATOM 1827 C C . GLU A 1 240 ? 3.581 19.052 5.762 1.00 94.50 240 GLU A C 1
ATOM 1829 O O . GLU A 1 240 ? 4.176 19.899 6.452 1.00 94.50 240 GLU A O 1
ATOM 1834 N N . LYS A 1 241 ? 3.695 17.732 5.993 1.00 93.44 241 LYS A N 1
ATOM 1835 C CA . LYS A 1 241 ? 4.473 17.074 7.067 1.00 93.44 241 LYS A CA 1
ATOM 1836 C C . LYS A 1 241 ? 5.275 15.879 6.543 1.00 93.44 241 LYS A C 1
ATOM 1838 O O . LYS A 1 241 ? 5.331 15.637 5.351 1.00 93.44 241 LYS A O 1
ATOM 1843 N N . ASN A 1 242 ? 5.986 15.167 7.410 1.00 92.00 242 ASN A N 1
ATOM 1844 C CA . ASN A 1 242 ? 6.736 13.992 6.967 1.00 92.00 242 ASN A CA 1
ATOM 1845 C C . ASN A 1 242 ? 5.778 12.805 6.770 1.00 92.00 242 ASN A C 1
ATOM 1847 O O . ASN A 1 242 ? 4.899 12.583 7.608 1.00 92.00 242 ASN A O 1
ATOM 1851 N N . ILE A 1 243 ? 5.959 12.061 5.676 1.00 93.94 243 ILE A N 1
ATOM 1852 C CA . ILE A 1 243 ? 5.221 10.823 5.376 1.00 93.94 243 ILE A CA 1
ATOM 1853 C C . ILE A 1 243 ? 6.206 9.657 5.319 1.00 93.94 243 ILE A C 1
ATOM 1855 O O . ILE A 1 243 ? 7.185 9.716 4.580 1.00 93.94 243 ILE A O 1
ATOM 1859 N N . ASP A 1 244 ? 5.910 8.581 6.043 1.00 92.94 244 ASP A N 1
ATOM 1860 C CA . ASP A 1 244 ? 6.606 7.299 5.943 1.00 92.94 244 ASP A CA 1
ATOM 1861 C C . ASP A 1 244 ? 5.653 6.266 5.325 1.00 92.94 244 ASP A C 1
ATOM 1863 O O . ASP A 1 244 ? 4.669 5.872 5.957 1.00 92.94 244 ASP A O 1
ATOM 1867 N N . GLY A 1 245 ? 5.926 5.819 4.099 1.00 92.19 245 GLY A N 1
ATOM 1868 C CA . GLY A 1 245 ? 5.079 4.838 3.412 1.00 92.19 245 GLY A CA 1
ATOM 1869 C C . GLY A 1 245 ? 5.256 4.829 1.899 1.00 92.19 245 GLY A C 1
ATOM 1870 O O . GLY A 1 245 ? 5.937 5.681 1.325 1.00 92.19 245 GLY A O 1
ATOM 1871 N N . THR A 1 246 ? 4.597 3.882 1.233 1.00 91.06 246 THR A N 1
ATOM 1872 C CA . THR A 1 246 ? 4.369 3.948 -0.215 1.00 91.06 246 THR A CA 1
ATOM 1873 C C . THR A 1 246 ? 3.214 4.909 -0.505 1.00 91.06 246 THR A C 1
ATOM 1875 O O . THR A 1 246 ? 2.180 4.837 0.149 1.00 91.06 246 THR A O 1
ATOM 1878 N N . ILE A 1 247 ? 3.357 5.798 -1.491 1.00 93.69 247 ILE A N 1
ATOM 1879 C CA . ILE A 1 247 ? 2.325 6.779 -1.863 1.00 93.69 247 ILE A CA 1
ATOM 1880 C C . ILE A 1 247 ? 1.814 6.458 -3.271 1.00 93.69 247 ILE A C 1
ATOM 1882 O O . ILE A 1 247 ? 2.542 6.616 -4.250 1.00 93.69 247 ILE A O 1
ATOM 1886 N N . ILE A 1 248 ? 0.561 6.013 -3.377 1.00 94.81 248 ILE A N 1
ATOM 1887 C CA . ILE A 1 248 ? -0.093 5.619 -4.632 1.00 94.81 248 ILE A CA 1
ATOM 1888 C C . ILE A 1 248 ? -1.210 6.614 -4.937 1.00 94.81 248 ILE A C 1
ATOM 1890 O O . ILE A 1 248 ? -2.319 6.506 -4.409 1.00 94.81 248 ILE A O 1
ATOM 1894 N N . VAL A 1 249 ? -0.900 7.603 -5.775 1.00 94.81 249 VAL A N 1
ATOM 1895 C CA . VAL A 1 249 ? -1.770 8.755 -6.058 1.00 94.81 249 VAL A CA 1
ATOM 1896 C C . VAL A 1 249 ? -1.671 9.168 -7.523 1.00 94.81 249 VAL A C 1
ATOM 1898 O O . VAL A 1 249 ? -0.673 8.863 -8.181 1.00 94.81 249 VAL A O 1
ATOM 1901 N N . ASP A 1 250 ? -2.674 9.887 -8.027 1.00 92.94 250 ASP A N 1
ATOM 1902 C CA . ASP A 1 250 ? -2.628 10.449 -9.383 1.00 92.94 250 ASP A CA 1
ATOM 1903 C C . ASP A 1 250 ? -1.583 11.572 -9.473 1.00 92.94 250 ASP A C 1
ATOM 1905 O O . ASP A 1 250 ? -0.657 11.550 -10.296 1.00 92.94 250 ASP A O 1
ATOM 1909 N N . THR A 1 251 ? -1.694 12.524 -8.545 1.00 89.38 251 THR A N 1
ATOM 1910 C CA . THR A 1 251 ? -0.813 13.687 -8.455 1.00 89.38 251 THR A CA 1
ATOM 1911 C C . THR A 1 251 ? -0.307 13.851 -7.027 1.00 89.38 251 THR A C 1
ATOM 1913 O O . THR A 1 251 ? -1.071 13.742 -6.070 1.00 89.38 251 THR A O 1
ATOM 1916 N N . PHE A 1 252 ? 0.985 14.147 -6.873 1.00 88.75 252 PHE A N 1
ATOM 1917 C CA . PHE A 1 252 ? 1.620 14.375 -5.576 1.00 88.75 252 PHE A CA 1
ATOM 1918 C C . PHE A 1 252 ? 2.330 15.729 -5.549 1.00 88.75 252 PHE A C 1
ATOM 1920 O O . PHE A 1 252 ? 3.069 16.081 -6.471 1.00 88.75 252 PHE A O 1
ATOM 1927 N N . THR A 1 253 ? 2.124 16.494 -4.481 1.00 87.12 253 THR A N 1
ATOM 1928 C CA . THR A 1 253 ? 2.821 17.758 -4.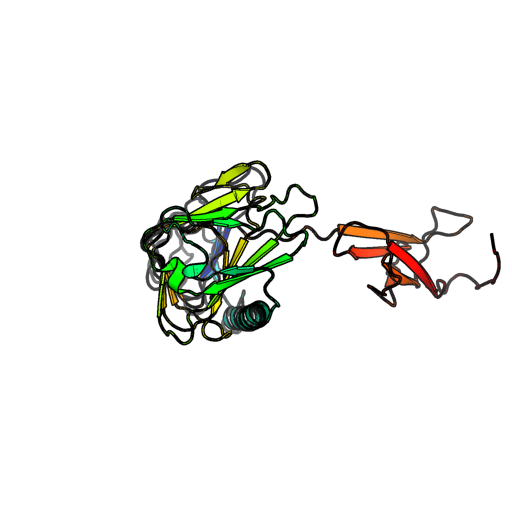221 1.00 87.12 253 THR A CA 1
ATOM 1929 C C . THR A 1 253 ? 3.306 17.765 -2.782 1.00 87.12 253 THR A C 1
ATOM 1931 O O . THR A 1 253 ? 2.514 17.554 -1.870 1.00 87.12 253 THR A O 1
ATOM 1934 N N . SER A 1 254 ? 4.591 18.033 -2.555 1.00 85.81 254 SER A N 1
ATOM 1935 C CA . SER A 1 254 ? 5.167 18.022 -1.206 1.00 85.81 254 SER A CA 1
ATOM 1936 C C . SER A 1 254 ? 5.942 19.296 -0.894 1.00 85.81 254 SER A C 1
ATOM 1938 O O . SER A 1 254 ? 6.673 19.816 -1.739 1.00 85.81 254 SER A O 1
ATOM 1940 N N . SER A 1 255 ? 5.808 19.760 0.350 1.00 84.50 255 SER A N 1
ATOM 1941 C CA . SER A 1 255 ? 6.639 20.807 0.969 1.00 84.50 255 SER A CA 1
ATOM 1942 C C . SER A 1 255 ? 7.570 20.264 2.069 1.00 84.50 255 SER A C 1
ATOM 1944 O O . SER A 1 255 ? 8.251 21.032 2.756 1.00 84.50 255 SER A O 1
ATOM 1946 N N . ARG A 1 256 ? 7.581 18.938 2.254 1.00 85.88 256 ARG A N 1
ATOM 1947 C CA . ARG A 1 256 ? 8.312 18.192 3.290 1.00 85.88 256 ARG A CA 1
ATOM 1948 C C . ARG A 1 256 ? 8.888 16.887 2.745 1.00 85.88 256 ARG A C 1
ATOM 1950 O O . ARG A 1 256 ? 8.763 16.584 1.560 1.00 85.88 256 ARG A O 1
ATOM 1957 N N . GLU A 1 257 ? 9.520 16.128 3.629 1.00 83.38 257 GLU A N 1
ATOM 1958 C CA . GLU A 1 257 ? 10.182 14.869 3.318 1.00 83.38 257 GLU A CA 1
ATOM 1959 C C . GLU A 1 257 ? 9.195 13.700 3.244 1.00 83.38 257 GLU A C 1
ATOM 1961 O O . GLU A 1 257 ? 8.171 13.653 3.931 1.00 83.38 257 GLU A O 1
ATOM 1966 N N . THR A 1 258 ? 9.553 12.727 2.416 1.00 86.19 258 THR A N 1
ATOM 1967 C CA . THR A 1 258 ? 8.928 11.409 2.370 1.00 86.19 258 THR A CA 1
ATOM 1968 C C . THR A 1 258 ? 10.007 10.367 2.604 1.00 86.19 258 THR A C 1
ATOM 1970 O O . THR A 1 258 ? 11.081 10.466 2.008 1.00 86.19 258 THR A O 1
ATOM 1973 N N . HIS A 1 259 ? 9.724 9.351 3.408 1.00 85.31 259 HIS A N 1
ATOM 1974 C CA . HIS A 1 259 ? 10.615 8.217 3.598 1.00 85.31 259 HIS A CA 1
ATOM 1975 C C . HIS A 1 259 ? 9.997 6.962 3.004 1.00 85.31 259 HIS A C 1
ATOM 1977 O O . HIS A 1 259 ? 8.823 6.653 3.225 1.00 85.31 259 HIS A O 1
ATOM 1983 N N . ARG A 1 260 ? 10.823 6.221 2.266 1.00 84.12 260 ARG A N 1
ATOM 1984 C CA . ARG A 1 260 ? 10.461 4.906 1.755 1.00 84.12 260 ARG A CA 1
ATOM 1985 C C . ARG A 1 260 ? 10.185 3.968 2.930 1.00 84.12 260 ARG A C 1
ATOM 1987 O O . ARG A 1 260 ? 11.017 3.826 3.823 1.00 84.12 260 ARG A O 1
ATOM 1994 N N . TRP A 1 261 ? 9.017 3.341 2.914 1.00 87.69 261 TRP A N 1
ATOM 1995 C CA . TRP A 1 261 ? 8.603 2.356 3.908 1.00 87.69 261 TRP A CA 1
ATOM 1996 C C . TRP A 1 261 ? 7.596 1.413 3.248 1.00 87.69 261 TRP A C 1
ATOM 1998 O O . TRP A 1 261 ? 6.383 1.541 3.414 1.00 87.69 261 TRP A O 1
ATOM 2008 N N . ASP A 1 262 ? 8.120 0.541 2.389 1.00 86.12 262 ASP A N 1
ATOM 2009 C CA . ASP A 1 262 ? 7.312 -0.232 1.445 1.00 86.12 262 ASP A CA 1
ATOM 2010 C C . ASP A 1 262 ? 6.415 -1.233 2.161 1.00 86.12 262 ASP A C 1
ATOM 2012 O O . ASP A 1 262 ? 6.900 -1.983 3.005 1.00 86.12 262 ASP A O 1
ATOM 2016 N N . PHE A 1 263 ? 5.130 -1.251 1.804 1.00 90.12 263 PHE A N 1
ATOM 2017 C CA . PHE A 1 263 ? 4.172 -2.213 2.346 1.00 90.12 263 PHE A CA 1
ATOM 2018 C C . PHE A 1 263 ? 4.659 -3.650 2.127 1.00 90.12 263 PHE A C 1
ATOM 2020 O O . PHE A 1 263 ? 5.058 -4.019 1.021 1.00 90.12 263 PHE A O 1
ATOM 2027 N N . GLN A 1 264 ? 4.642 -4.441 3.193 1.00 87.56 264 GLN A N 1
ATOM 2028 C CA . GLN A 1 264 ? 5.072 -5.827 3.188 1.00 87.56 264 GLN A CA 1
ATOM 2029 C C . GLN A 1 264 ? 3.884 -6.738 2.911 1.00 87.56 264 GLN A C 1
ATOM 2031 O O . GLN A 1 264 ? 2.884 -6.728 3.635 1.00 87.56 264 GLN A O 1
ATOM 2036 N N . ASP A 1 265 ? 4.051 -7.581 1.900 1.00 78.19 265 ASP A N 1
ATOM 2037 C CA . ASP A 1 265 ? 3.240 -8.775 1.732 1.00 78.19 265 ASP A CA 1
ATOM 2038 C C . ASP A 1 265 ? 3.937 -9.969 2.392 1.00 78.19 265 ASP A C 1
ATOM 2040 O O . ASP A 1 265 ? 5.172 -10.045 2.376 1.00 78.19 265 ASP A O 1
ATOM 2044 N N . PRO A 1 266 ? 3.178 -10.913 2.977 1.00 71.56 266 PRO A N 1
ATOM 2045 C CA . PRO A 1 266 ? 3.726 -12.198 3.366 1.00 71.56 266 PRO A CA 1
ATOM 2046 C C . PRO A 1 266 ? 4.435 -12.829 2.175 1.00 71.56 266 PRO A C 1
ATOM 2048 O O . PRO A 1 266 ? 3.849 -12.984 1.099 1.00 71.56 266 PRO A O 1
ATOM 2051 N N . GLU A 1 267 ? 5.702 -13.195 2.369 1.00 67.69 267 GLU A N 1
ATOM 2052 C CA . GLU A 1 267 ? 6.440 -13.943 1.359 1.00 67.69 267 GLU A CA 1
ATOM 2053 C C . GLU A 1 267 ? 5.643 -15.210 1.023 1.00 67.69 267 GLU A C 1
ATOM 2055 O O . GLU A 1 267 ? 5.288 -15.974 1.932 1.00 67.69 267 GLU A O 1
ATOM 2060 N N . PRO A 1 268 ? 5.324 -15.459 -0.261 1.00 64.81 268 PRO A N 1
ATOM 2061 C CA . PRO A 1 268 ? 4.556 -16.629 -0.630 1.00 64.81 268 PRO A CA 1
ATOM 2062 C C . PRO A 1 268 ? 5.333 -17.874 -0.209 1.00 64.81 268 PRO A C 1
ATOM 2064 O O . PRO A 1 268 ? 6.431 -18.151 -0.697 1.00 64.81 268 PRO A O 1
ATOM 2067 N N . LEU A 1 269 ? 4.749 -18.663 0.688 1.00 73.00 269 LEU A N 1
ATOM 2068 C CA . LEU A 1 269 ? 5.342 -19.925 1.102 1.00 73.00 269 LEU A CA 1
ATOM 2069 C C . LEU A 1 269 ? 5.363 -20.866 -0.101 1.00 73.00 269 LEU A C 1
ATOM 2071 O O . LEU A 1 269 ? 4.328 -21.168 -0.686 1.00 73.00 269 LEU A O 1
ATOM 2075 N N . MET A 1 270 ? 6.542 -21.339 -0.490 1.00 83.06 270 MET A N 1
ATOM 2076 C CA . MET A 1 270 ? 6.685 -22.224 -1.645 1.00 83.06 270 MET A CA 1
ATOM 2077 C C . MET A 1 270 ? 6.779 -23.674 -1.189 1.00 83.06 270 MET A C 1
ATOM 2079 O O . MET A 1 270 ? 7.703 -24.049 -0.467 1.00 83.06 270 MET A O 1
ATOM 2083 N N . I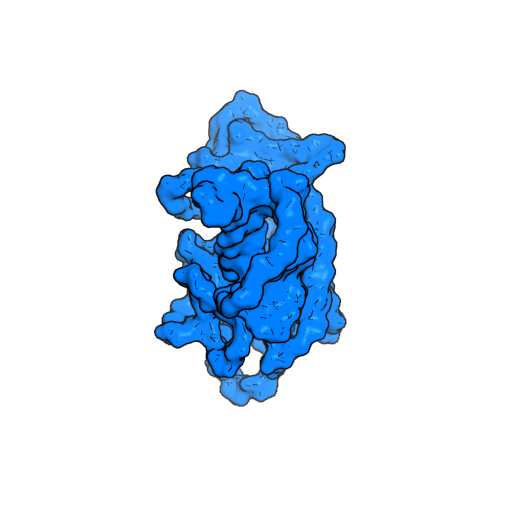LE A 1 271 ? 5.873 -24.520 -1.676 1.00 90.19 271 ILE A N 1
ATOM 2084 C CA . ILE A 1 271 ? 5.982 -25.971 -1.510 1.00 90.19 271 ILE A CA 1
ATOM 2085 C C . ILE A 1 271 ? 6.445 -26.620 -2.809 1.00 90.19 271 ILE A C 1
ATOM 2087 O O . ILE A 1 271 ? 6.084 -26.208 -3.916 1.00 90.19 271 ILE A O 1
ATOM 2091 N N . ARG A 1 272 ? 7.267 -27.661 -2.659 1.00 93.50 272 ARG A N 1
ATOM 2092 C CA . ARG A 1 272 ? 7.808 -28.440 -3.769 1.00 93.50 272 ARG A CA 1
ATOM 2093 C C . ARG A 1 272 ? 7.428 -29.904 -3.614 1.00 93.50 272 ARG A C 1
ATOM 2095 O O . ARG A 1 272 ? 7.744 -30.518 -2.600 1.00 93.50 272 ARG A O 1
ATOM 2102 N N . LEU A 1 273 ? 6.831 -30.468 -4.657 1.00 96.06 273 LEU A N 1
ATOM 2103 C CA . LEU A 1 273 ? 6.725 -31.913 -4.842 1.00 96.06 273 LEU A CA 1
ATOM 2104 C C . LEU A 1 273 ? 7.795 -32.350 -5.845 1.00 96.06 273 LEU A C 1
ATOM 2106 O O . LEU A 1 273 ? 7.973 -31.688 -6.864 1.00 96.06 273 LEU A O 1
ATOM 2110 N N . ARG A 1 274 ? 8.475 -33.472 -5.587 1.00 95.38 274 ARG A N 1
ATOM 2111 C CA . ARG A 1 274 ? 9.332 -34.143 -6.573 1.00 95.38 274 ARG A CA 1
ATOM 2112 C C . ARG A 1 274 ? 8.862 -35.581 -6.760 1.00 95.38 274 ARG A C 1
ATOM 2114 O O . ARG A 1 274 ? 8.909 -36.373 -5.822 1.00 95.38 274 ARG A O 1
ATOM 2121 N N . LYS A 1 275 ? 8.416 -35.913 -7.969 1.00 94.56 275 LYS A N 1
ATOM 2122 C CA . LYS A 1 275 ? 7.978 -37.254 -8.355 1.00 94.56 275 LYS A CA 1
ATOM 2123 C C . LYS A 1 275 ? 9.148 -38.023 -8.954 1.00 94.56 275 LYS A C 1
ATOM 2125 O O . LYS A 1 275 ? 9.764 -37.585 -9.926 1.00 94.56 275 LYS A O 1
ATOM 2130 N N . VAL A 1 276 ? 9.438 -39.178 -8.370 1.00 94.06 276 VAL A N 1
ATOM 2131 C CA . VAL A 1 276 ? 10.514 -40.079 -8.794 1.00 94.06 276 VAL A CA 1
ATOM 2132 C C . VAL A 1 276 ? 9.979 -41.493 -8.990 1.00 94.06 276 VAL A C 1
ATOM 2134 O O . VAL A 1 276 ? 8.860 -41.802 -8.565 1.00 94.06 276 VAL A O 1
ATOM 2137 N N . ASP A 1 277 ? 10.758 -42.329 -9.666 1.00 90.31 277 ASP A N 1
ATOM 2138 C CA . ASP A 1 277 ? 10.476 -43.755 -9.799 1.00 90.31 277 ASP A CA 1
ATOM 2139 C C . ASP A 1 277 ? 10.502 -44.442 -8.424 1.00 90.31 277 ASP A C 1
ATOM 2141 O O . ASP A 1 277 ? 11.322 -44.119 -7.563 1.00 90.31 277 ASP A O 1
ATOM 2145 N N . ALA A 1 278 ? 9.590 -45.393 -8.210 1.00 89.69 278 ALA A N 1
ATOM 2146 C CA . ALA A 1 278 ? 9.468 -46.105 -6.938 1.00 89.69 278 ALA A CA 1
ATOM 2147 C C . ALA A 1 278 ? 10.699 -46.970 -6.614 1.00 89.69 278 ALA A C 1
ATOM 2149 O O . ALA A 1 278 ? 10.978 -47.218 -5.443 1.00 89.69 278 ALA A O 1
ATOM 2150 N N . ASN A 1 279 ? 11.430 -47.421 -7.638 1.00 92.31 279 ASN A N 1
ATOM 2151 C CA . ASN A 1 279 ? 12.616 -48.265 -7.505 1.00 92.31 279 ASN A CA 1
ATOM 2152 C C . ASN A 1 279 ? 13.925 -47.495 -7.740 1.00 92.31 279 ASN A C 1
ATOM 2154 O O . ASN A 1 279 ? 14.998 -48.033 -7.469 1.00 92.31 279 ASN A O 1
ATOM 2158 N N . ASP A 1 280 ? 13.854 -46.257 -8.239 1.00 89.38 280 ASP A N 1
ATOM 2159 C CA . ASP A 1 280 ? 15.016 -45.405 -8.494 1.00 89.38 280 ASP A CA 1
ATOM 2160 C C . ASP A 1 280 ? 14.709 -43.929 -8.194 1.00 89.38 280 ASP A C 1
ATOM 2162 O O . ASP A 1 280 ? 14.199 -43.177 -9.027 1.00 89.38 280 ASP A O 1
ATOM 2166 N N . SER A 1 281 ? 15.097 -43.477 -6.999 1.00 88.88 281 SER A N 1
ATOM 2167 C CA . SER A 1 281 ? 14.907 -42.089 -6.568 1.00 88.88 281 SER A CA 1
ATOM 2168 C C . SER A 1 281 ? 15.719 -41.061 -7.370 1.00 88.88 281 SER A C 1
ATOM 2170 O O . SER A 1 281 ? 15.467 -39.861 -7.246 1.00 88.88 281 SER A O 1
ATOM 2172 N N . ALA A 1 282 ? 16.710 -41.484 -8.166 1.00 91.25 282 ALA A N 1
ATOM 2173 C CA . ALA A 1 282 ? 17.439 -40.583 -9.057 1.00 91.25 282 ALA A CA 1
ATOM 2174 C C . ALA A 1 282 ? 16.648 -40.294 -10.343 1.00 91.25 282 ALA A C 1
ATOM 2176 O O . ALA A 1 282 ? 16.816 -39.229 -10.947 1.00 91.25 282 ALA A O 1
ATOM 2177 N N . ARG A 1 283 ? 15.748 -41.201 -10.739 1.00 91.06 283 ARG A N 1
ATOM 2178 C CA . ARG A 1 283 ? 14.919 -41.066 -11.933 1.00 91.06 283 ARG A CA 1
ATOM 2179 C C . ARG A 1 283 ? 13.688 -40.207 -11.649 1.00 91.06 283 ARG A C 1
ATOM 2181 O O . ARG A 1 283 ? 12.680 -40.674 -11.126 1.00 91.06 283 ARG A O 1
ATOM 2188 N N . ALA A 1 284 ? 13.765 -38.939 -12.035 1.00 93.44 284 ALA A N 1
ATOM 2189 C CA . ALA A 1 284 ? 12.631 -38.023 -12.007 1.00 93.44 284 ALA A CA 1
ATOM 2190 C C . ALA A 1 284 ? 11.571 -38.373 -13.066 1.00 93.44 284 ALA A C 1
ATOM 2192 O O . ALA A 1 284 ? 11.907 -38.795 -14.173 1.00 93.44 284 ALA A O 1
ATOM 2193 N N . LEU A 1 285 ? 10.293 -38.162 -12.735 1.00 93.88 285 LEU A N 1
ATOM 2194 C CA . LEU A 1 285 ? 9.164 -38.484 -13.609 1.00 93.88 285 LEU A CA 1
ATOM 2195 C C . LEU A 1 285 ? 8.399 -37.228 -14.028 1.00 93.88 285 LEU A C 1
ATOM 2197 O O . LEU A 1 285 ? 7.684 -36.620 -13.227 1.00 93.88 285 LEU A O 1
ATOM 2201 N N . LYS A 1 286 ? 8.521 -36.878 -15.308 1.00 94.44 286 LYS A N 1
ATOM 2202 C CA . LYS A 1 286 ? 7.783 -35.794 -15.964 1.00 94.44 286 LYS A CA 1
ATOM 2203 C C . LYS A 1 286 ? 6.361 -36.223 -16.323 1.00 94.44 286 LYS A C 1
ATOM 2205 O O . LYS A 1 286 ? 6.145 -37.355 -16.745 1.00 94.44 286 LYS A O 1
ATOM 2210 N N . GLY A 1 287 ? 5.418 -35.286 -16.272 1.00 94.44 287 GLY A N 1
ATOM 2211 C CA . GLY A 1 287 ? 4.082 -35.463 -16.839 1.00 94.44 287 GLY A CA 1
ATOM 2212 C C . GLY A 1 287 ? 3.065 -36.108 -15.902 1.00 94.44 287 GLY A C 1
ATOM 2213 O O . GLY A 1 287 ? 1.964 -36.410 -16.348 1.00 94.44 287 GLY A O 1
ATOM 2214 N N . ALA A 1 288 ? 3.409 -36.328 -14.632 1.00 95.75 288 ALA A N 1
ATOM 2215 C CA . ALA A 1 288 ? 2.448 -36.748 -13.619 1.00 95.75 288 ALA A CA 1
ATOM 2216 C C . ALA A 1 288 ? 1.581 -35.546 -13.231 1.00 95.75 288 ALA A C 1
ATOM 2218 O O . ALA A 1 288 ? 2.118 -34.462 -12.996 1.00 95.75 288 ALA A O 1
ATOM 2219 N N . VAL A 1 289 ? 0.265 -35.726 -13.163 1.00 97.31 289 VAL A N 1
ATOM 2220 C CA . VAL A 1 289 ? -0.693 -34.658 -12.856 1.00 97.31 289 VAL A CA 1
ATOM 2221 C C . VAL A 1 289 ? -1.201 -34.811 -11.430 1.00 97.31 289 VAL A C 1
ATOM 2223 O O . VAL A 1 289 ? -1.535 -35.910 -10.991 1.00 97.31 289 VAL A O 1
ATOM 2226 N N . PHE A 1 290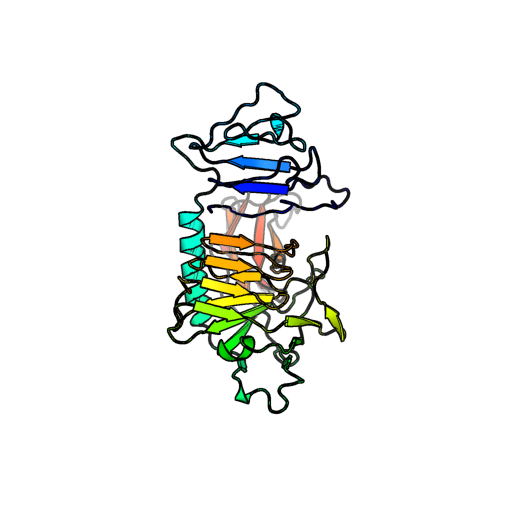 ? -1.267 -33.696 -10.711 1.00 97.94 290 PHE A N 1
ATOM 2227 C CA . PHE A 1 290 ? -1.687 -33.593 -9.324 1.00 97.94 290 PHE A CA 1
ATOM 2228 C C . PHE A 1 290 ? -2.720 -32.482 -9.141 1.00 97.94 290 PHE A C 1
ATOM 2230 O O . PHE A 1 290 ? -2.757 -31.503 -9.884 1.00 97.94 290 PHE A O 1
ATOM 2237 N N . LYS A 1 291 ? -3.494 -32.589 -8.064 1.00 97.31 291 LYS A N 1
ATOM 2238 C CA . LYS A 1 291 ? -4.185 -31.455 -7.440 1.00 97.31 291 LYS A CA 1
ATOM 2239 C C . LYS A 1 291 ? -3.607 -31.189 -6.055 1.00 97.31 291 LYS A C 1
ATOM 2241 O O . LYS A 1 291 ? -3.164 -32.125 -5.388 1.00 97.31 291 LYS A O 1
ATOM 2246 N N . LEU A 1 292 ? -3.635 -29.935 -5.615 1.00 96.38 292 LEU A N 1
ATOM 2247 C CA . LEU A 1 292 ? -3.291 -29.543 -4.249 1.00 96.38 292 LEU A CA 1
ATOM 2248 C C . LEU A 1 292 ? -4.567 -29.210 -3.480 1.00 96.38 292 LEU A C 1
ATOM 2250 O O . LEU A 1 292 ? -5.341 -28.349 -3.904 1.00 96.38 292 LEU A O 1
ATOM 2254 N N . VAL A 1 293 ? -4.755 -29.852 -2.329 1.00 95.50 293 VAL A N 1
ATOM 2255 C CA . VAL A 1 293 ? -5.845 -29.546 -1.394 1.00 95.50 293 VAL A CA 1
ATOM 2256 C C . VAL A 1 293 ? -5.301 -29.060 -0.054 1.00 95.50 293 VAL A C 1
ATOM 2258 O O . VAL A 1 293 ? -4.203 -29.450 0.351 1.00 95.50 293 VAL A O 1
ATOM 2261 N N . ASN A 1 294 ? -6.066 -28.215 0.634 1.00 92.12 294 ASN A N 1
ATOM 2262 C CA . ASN A 1 294 ? -5.792 -27.839 2.023 1.00 92.12 294 ASN A CA 1
ATOM 2263 C C . ASN A 1 294 ? -6.373 -28.870 3.015 1.00 92.12 294 ASN A C 1
ATOM 2265 O O . ASN A 1 294 ? -7.003 -29.851 2.618 1.00 92.12 294 ASN A O 1
ATOM 2269 N N . GLU A 1 295 ? -6.200 -28.617 4.313 1.00 92.31 295 GLU A N 1
ATOM 2270 C CA . GLU A 1 295 ? -6.701 -29.470 5.398 1.00 92.31 295 GLU A CA 1
ATOM 2271 C C . GLU A 1 295 ? -8.213 -29.750 5.343 1.00 92.31 295 GLU A C 1
ATOM 2273 O O . GLU A 1 295 ? -8.641 -30.855 5.671 1.00 92.31 295 GLU A O 1
ATOM 2278 N N . SER A 1 296 ? -9.026 -28.788 4.894 1.00 91.62 296 SER A N 1
ATOM 2279 C CA . SER A 1 296 ? -10.478 -28.974 4.765 1.00 91.62 296 SER A CA 1
ATOM 2280 C C . SER A 1 296 ? -10.891 -29.727 3.495 1.00 91.62 296 SER A C 1
ATOM 2282 O O . SER A 1 296 ? -12.081 -29.944 3.269 1.00 91.62 296 SER A O 1
ATOM 2284 N N . GLY A 1 297 ? -9.931 -30.116 2.650 1.00 91.94 297 GLY A N 1
ATOM 2285 C CA . GLY A 1 297 ? -10.173 -30.764 1.363 1.00 91.94 297 GLY A CA 1
ATOM 2286 C C . GLY A 1 297 ? -10.533 -29.800 0.227 1.00 91.94 297 GLY A C 1
ATOM 2287 O O . GLY A 1 297 ? -10.846 -30.256 -0.874 1.00 91.94 297 GLY A O 1
ATOM 2288 N N . LYS A 1 298 ? -10.476 -28.477 0.446 1.00 93.69 298 LYS A N 1
ATOM 2289 C CA . LYS A 1 298 ? -10.674 -27.476 -0.613 1.00 93.69 298 LYS A CA 1
ATOM 2290 C C . LYS A 1 298 ? -9.524 -27.564 -1.614 1.00 93.69 298 LYS A C 1
ATOM 2292 O O . LYS A 1 298 ? -8.356 -27.475 -1.234 1.00 93.69 298 LYS A O 1
ATOM 2297 N N . VAL A 1 299 ? -9.864 -27.690 -2.896 1.00 95.00 299 VAL A N 1
ATOM 2298 C CA . VAL A 1 299 ? -8.898 -27.633 -4.002 1.00 95.00 299 VAL A CA 1
ATOM 2299 C C . VAL A 1 299 ? -8.364 -26.208 -4.125 1.00 95.00 299 VAL A C 1
ATOM 2301 O O . VAL A 1 299 ? -9.138 -25.267 -4.289 1.00 95.00 299 VAL A O 1
ATOM 2304 N N . LEU A 1 300 ? -7.046 -26.063 -4.015 1.00 91.25 300 LEU A N 1
ATOM 2305 C CA . LEU A 1 300 ? -6.337 -24.793 -4.193 1.00 91.25 300 LEU A CA 1
ATOM 2306 C C . LEU A 1 300 ? -5.756 -24.670 -5.596 1.00 91.25 300 LEU A C 1
ATOM 2308 O O . LEU A 1 300 ? -5.842 -23.617 -6.214 1.00 91.25 300 LEU A O 1
ATOM 2312 N N . TYR A 1 301 ? -5.212 -25.774 -6.099 1.00 95.44 301 TYR A N 1
ATOM 2313 C CA . TYR A 1 301 ? -4.701 -25.889 -7.454 1.00 95.44 301 TYR A CA 1
ATOM 2314 C C . TYR A 1 301 ? -5.147 -27.217 -8.032 1.00 95.44 301 TYR A C 1
ATOM 2316 O O . TYR A 1 301 ? -5.152 -28.237 -7.339 1.00 95.44 301 TYR A O 1
ATOM 2324 N N . ASP A 1 302 ? -5.471 -27.202 -9.312 1.00 96.19 302 ASP A N 1
ATOM 2325 C CA . ASP A 1 302 ? -5.847 -28.389 -10.058 1.00 96.19 302 ASP A CA 1
ATOM 2326 C C . ASP A 1 302 ? -4.964 -28.513 -11.303 1.00 96.19 302 ASP A C 1
ATOM 2328 O O . ASP A 1 302 ? -4.412 -27.518 -11.776 1.00 96.19 302 ASP A O 1
ATOM 2332 N N . HIS A 1 303 ? -4.824 -29.730 -11.824 1.00 96.25 303 HIS A N 1
ATOM 2333 C CA . HIS A 1 303 ? -4.047 -30.026 -13.037 1.00 96.25 303 HIS A CA 1
ATOM 2334 C C . HIS A 1 303 ? -2.556 -29.603 -12.997 1.00 96.25 303 HIS A C 1
ATOM 2336 O O . HIS A 1 303 ? -1.961 -29.258 -14.021 1.00 96.25 303 HIS A O 1
ATOM 2342 N N . LEU A 1 304 ? -1.909 -29.665 -11.830 1.00 97.06 304 LEU A N 1
ATOM 2343 C CA . LEU A 1 304 ? -0.474 -29.403 -11.688 1.00 97.06 304 LEU A CA 1
ATOM 2344 C C . LEU A 1 304 ? 0.338 -30.550 -12.290 1.00 97.06 304 LEU A C 1
ATOM 2346 O O . LEU A 1 304 ? 0.225 -31.680 -11.833 1.00 97.06 304 LEU A O 1
ATOM 2350 N N . THR A 1 305 ? 1.180 -30.272 -13.282 1.00 96.25 305 THR A N 1
ATOM 2351 C CA . THR A 1 305 ? 1.945 -31.310 -13.990 1.00 96.25 305 THR A CA 1
ATOM 2352 C C . THR A 1 305 ? 3.426 -31.246 -13.631 1.00 96.25 305 THR A C 1
ATOM 2354 O O . THR A 1 305 ? 4.011 -30.164 -13.658 1.00 96.25 305 THR A O 1
ATOM 2357 N N . THR A 1 306 ? 4.047 -32.388 -13.327 1.00 96.62 306 THR A N 1
ATOM 2358 C CA . THR A 1 306 ? 5.486 -32.449 -13.042 1.00 96.62 306 THR A CA 1
ATOM 2359 C C . THR A 1 306 ? 6.322 -32.101 -14.272 1.00 96.62 306 THR A C 1
ATOM 2361 O O . THR A 1 306 ? 6.072 -32.584 -15.382 1.00 96.62 306 THR A O 1
ATOM 2364 N N . ASP A 1 307 ? 7.335 -31.259 -14.075 1.00 93.94 307 ASP A N 1
ATOM 2365 C CA . ASP A 1 307 ? 8.239 -30.809 -15.132 1.00 93.94 307 ASP A CA 1
ATOM 2366 C C . ASP A 1 307 ? 9.304 -31.864 -15.506 1.00 93.94 307 ASP A C 1
ATOM 2368 O O . ASP A 1 307 ? 9.261 -33.018 -15.080 1.00 93.94 307 ASP A O 1
ATOM 2372 N N . ILE A 1 308 ? 10.278 -31.482 -16.340 1.00 92.19 308 ILE A N 1
ATOM 2373 C CA . ILE A 1 308 ? 11.378 -32.368 -16.768 1.00 92.19 308 ILE A CA 1
ATOM 2374 C C . ILE A 1 308 ? 12.253 -32.874 -15.605 1.00 92.19 308 ILE A C 1
ATOM 2376 O O . ILE A 1 308 ? 12.931 -33.885 -15.759 1.00 92.19 308 ILE A O 1
ATOM 2380 N N . LEU A 1 309 ? 12.247 -32.188 -14.459 1.00 92.81 309 LEU A N 1
ATOM 2381 C CA . LEU A 1 309 ? 12.946 -32.575 -13.233 1.00 92.81 309 LEU A CA 1
ATOM 2382 C C . LEU A 1 309 ? 12.035 -33.364 -12.281 1.00 92.81 309 LEU A C 1
ATOM 2384 O O . LEU A 1 309 ? 12.441 -33.702 -11.164 1.00 92.81 309 LEU A O 1
ATOM 2388 N N . GLY A 1 310 ? 10.814 -33.682 -12.722 1.00 94.12 310 GLY A N 1
ATOM 2389 C CA . GLY A 1 310 ? 9.784 -34.317 -11.915 1.00 94.12 310 GLY A CA 1
ATOM 2390 C C . GLY A 1 310 ? 9.228 -33.391 -10.836 1.00 94.12 310 GLY A C 1
ATOM 2391 O O . GLY A 1 310 ? 8.646 -33.886 -9.873 1.00 94.12 310 GLY A O 1
ATOM 2392 N N . GLU A 1 311 ? 9.427 -32.075 -10.943 1.00 96.88 311 GLU A N 1
ATOM 2393 C CA . GLU A 1 311 ? 9.062 -31.118 -9.903 1.00 96.88 311 GLU A CA 1
ATOM 2394 C C . GLU A 1 311 ? 7.728 -30.421 -10.193 1.00 96.88 311 GLU A C 1
ATOM 2396 O O . GLU A 1 311 ? 7.383 -30.125 -11.336 1.00 96.88 311 GLU A O 1
ATOM 2401 N N . ILE A 1 312 ? 6.997 -30.121 -9.120 1.00 96.88 312 ILE A N 1
ATOM 2402 C CA . ILE A 1 312 ? 5.933 -29.115 -9.074 1.00 96.88 312 ILE A CA 1
ATOM 2403 C C . ILE A 1 312 ? 6.330 -28.108 -7.997 1.00 96.88 312 ILE A C 1
ATOM 2405 O O . ILE A 1 312 ? 6.708 -28.502 -6.891 1.00 96.88 312 ILE A O 1
ATOM 2409 N N . LYS A 1 313 ? 6.233 -26.816 -8.314 1.00 93.88 313 LYS A N 1
ATOM 2410 C CA . LYS A 1 313 ? 6.437 -25.708 -7.374 1.00 93.88 313 LYS A CA 1
ATOM 2411 C C . LYS A 1 313 ? 5.189 -24.849 -7.380 1.00 93.88 313 LYS A C 1
ATOM 2413 O O . LYS A 1 313 ? 4.780 -24.389 -8.441 1.00 93.88 313 LYS A O 1
ATOM 2418 N N . VAL A 1 314 ? 4.604 -24.645 -6.210 1.00 91.38 314 VAL A N 1
ATOM 2419 C CA . VAL A 1 314 ? 3.430 -23.786 -6.037 1.00 91.38 314 VAL A CA 1
ATOM 2420 C C . VAL A 1 314 ? 3.600 -22.943 -4.787 1.00 91.38 314 VAL A C 1
ATOM 2422 O O . VAL A 1 314 ? 4.184 -23.404 -3.803 1.00 91.38 314 VAL A O 1
ATOM 2425 N N . SER A 1 315 ? 3.100 -21.713 -4.845 1.00 85.69 315 SER A N 1
ATOM 2426 C CA . SER A 1 315 ? 2.913 -20.893 -3.659 1.00 85.69 315 SER A CA 1
ATOM 2427 C C . SER A 1 315 ? 1.683 -21.379 -2.896 1.00 85.69 315 SER A C 1
ATOM 2429 O O . SER A 1 315 ? 0.704 -21.833 -3.486 1.00 85.69 315 SER A O 1
ATOM 2431 N N . ILE A 1 316 ? 1.732 -21.311 -1.574 1.00 81.88 316 ILE A N 1
ATOM 2432 C CA . ILE A 1 316 ? 0.582 -21.489 -0.695 1.00 81.88 316 ILE A CA 1
ATOM 2433 C C . ILE A 1 316 ? 0.373 -20.192 0.087 1.00 81.88 316 ILE A C 1
ATOM 2435 O O . ILE A 1 316 ? 1.346 -19.518 0.422 1.00 81.88 316 ILE A O 1
ATOM 2439 N N . PRO A 1 317 ? -0.888 -19.829 0.367 1.00 65.31 317 PRO A N 1
ATOM 2440 C CA . PRO A 1 317 ? -1.202 -18.548 0.990 1.00 65.31 317 PRO A CA 1
ATOM 2441 C C . PRO A 1 317 ? -0.727 -18.465 2.443 1.00 65.31 317 PRO A C 1
ATOM 2443 O O . PRO A 1 317 ? -0.494 -17.370 2.930 1.00 65.31 317 PRO A O 1
ATOM 2446 N N . LYS A 1 318 ? -0.611 -19.610 3.131 1.00 72.19 318 LYS A N 1
ATOM 2447 C CA . LYS A 1 318 ? -0.244 -19.682 4.548 1.00 72.19 318 LYS A CA 1
ATOM 2448 C C . LYS A 1 318 ? 0.313 -21.048 4.947 1.00 72.19 318 LYS A C 1
ATOM 2450 O O . LYS A 1 318 ? 0.063 -22.038 4.253 1.00 72.19 318 LYS A O 1
ATOM 2455 N N . ALA A 1 319 ? 1.057 -21.139 6.037 1.00 77.19 319 ALA A N 1
ATOM 2456 C CA . ALA A 1 319 ? 1.535 -22.389 6.598 1.00 77.19 319 ALA A CA 1
ATOM 2457 C C . ALA A 1 319 ? 0.349 -23.250 7.054 1.00 77.19 319 ALA A C 1
ATOM 2459 O O . ALA A 1 319 ? -0.705 -22.773 7.468 1.00 77.19 319 ALA A O 1
ATOM 2460 N N . GLY A 1 320 ? 0.487 -24.566 6.931 1.00 82.25 320 GLY A N 1
ATOM 2461 C CA . GLY A 1 320 ? -0.601 -25.473 7.271 1.00 82.25 320 GLY A CA 1
ATOM 2462 C C . GLY A 1 320 ? -0.439 -26.851 6.661 1.00 82.25 320 GLY A C 1
ATOM 2463 O O . GLY A 1 320 ? 0.606 -27.195 6.103 1.00 82.25 320 GLY A O 1
ATOM 2464 N N . ARG A 1 321 ? -1.497 -27.657 6.776 1.00 89.50 321 ARG A N 1
ATOM 2465 C CA . ARG A 1 321 ? -1.541 -29.002 6.203 1.00 89.50 321 ARG A CA 1
ATOM 2466 C C . ARG A 1 321 ? -2.095 -28.960 4.786 1.00 89.50 321 ARG A C 1
ATOM 2468 O O . ARG A 1 321 ? -3.211 -28.496 4.549 1.00 89.50 321 ARG A O 1
ATOM 2475 N N . TYR A 1 322 ? -1.312 -29.503 3.864 1.00 92.94 322 TYR A N 1
ATOM 2476 C CA . TYR A 1 322 ? -1.642 -29.603 2.450 1.00 92.94 322 TYR A CA 1
ATOM 2477 C C . TYR A 1 322 ? -1.358 -31.012 1.943 1.00 92.94 322 TYR A C 1
ATOM 2479 O O . TYR A 1 322 ? -0.467 -31.696 2.449 1.00 92.94 322 TYR A O 1
ATOM 2487 N N . CYS A 1 323 ? -2.099 -31.440 0.926 1.00 95.00 323 CYS A N 1
ATOM 2488 C CA . CYS A 1 323 ? -1.905 -32.738 0.296 1.00 95.00 323 CYS A CA 1
ATOM 2489 C C . CYS A 1 323 ? -1.888 -32.595 -1.226 1.00 95.00 323 CYS A C 1
ATOM 2491 O O . CYS A 1 323 ? -2.828 -32.063 -1.821 1.00 95.00 323 CYS A O 1
ATOM 2493 N N . PHE A 1 324 ? -0.820 -33.092 -1.850 1.00 97.00 324 PHE A N 1
ATOM 2494 C CA . PHE A 1 324 ? -0.803 -33.365 -3.281 1.00 97.00 324 PHE A CA 1
ATOM 2495 C C . PHE A 1 324 ? -1.490 -34.706 -3.534 1.00 97.00 324 PHE A C 1
ATOM 2497 O O . PHE A 1 324 ? -1.079 -35.728 -2.989 1.00 97.00 324 PHE A O 1
ATOM 2504 N N . ILE A 1 325 ? -2.515 -34.706 -4.380 1.00 96.88 325 ILE A N 1
ATOM 2505 C CA . ILE A 1 325 ? -3.235 -35.911 -4.796 1.00 96.88 325 ILE A CA 1
ATOM 2506 C C . ILE A 1 325 ? -2.934 -36.135 -6.275 1.00 96.88 325 ILE A C 1
ATOM 2508 O O . ILE A 1 325 ? -3.291 -35.293 -7.097 1.00 96.88 325 ILE A O 1
ATOM 2512 N N . GLU A 1 326 ? -2.274 -37.246 -6.607 1.00 96.75 326 GLU A N 1
ATOM 2513 C CA . GLU A 1 326 ? -2.000 -37.639 -7.996 1.00 96.75 326 GLU A CA 1
ATOM 2514 C C . GLU A 1 326 ? -3.325 -37.969 -8.694 1.00 96.75 326 GLU A C 1
ATOM 2516 O O . GLU A 1 326 ? -4.084 -38.826 -8.240 1.00 96.75 326 GLU A O 1
ATOM 2521 N N . THR A 1 327 ? -3.631 -37.257 -9.775 1.00 96.12 327 THR A N 1
ATOM 2522 C CA . THR A 1 327 ? -4.846 -37.433 -10.581 1.00 96.12 327 THR A CA 1
ATOM 2523 C C . THR A 1 327 ? -4.561 -38.144 -11.899 1.00 96.12 327 THR A C 1
ATOM 2525 O O . THR A 1 327 ? -5.454 -38.792 -12.443 1.00 96.12 327 THR A O 1
ATOM 2528 N N . GLN A 1 328 ? -3.322 -38.080 -12.395 1.00 93.94 328 GLN A N 1
ATOM 2529 C CA . GLN A 1 328 ? -2.881 -38.803 -13.584 1.00 93.94 328 GLN A CA 1
ATOM 2530 C C . GLN A 1 328 ? -1.417 -39.219 -13.444 1.00 93.94 328 GLN A C 1
ATOM 2532 O O . GLN A 1 328 ? -0.560 -38.406 -13.106 1.00 93.94 328 GLN A O 1
ATOM 2537 N N . ALA A 1 329 ? -1.122 -40.480 -13.747 1.00 90.75 329 ALA A N 1
ATOM 2538 C CA . ALA A 1 329 ? 0.251 -40.967 -13.793 1.00 90.75 329 ALA A CA 1
ATOM 2539 C C . ALA A 1 329 ? 1.035 -40.360 -14.976 1.00 90.75 329 ALA A C 1
ATOM 2541 O O . ALA A 1 329 ? 0.433 -40.000 -15.992 1.00 90.75 329 ALA A O 1
ATOM 2542 N N . PRO A 1 330 ? 2.374 -40.270 -14.880 1.00 87.81 330 PRO A N 1
ATOM 2543 C CA . PRO A 1 330 ? 3.209 -39.804 -15.982 1.00 87.81 330 PRO A CA 1
ATOM 2544 C C . PRO A 1 330 ? 3.113 -40.773 -17.168 1.00 87.81 330 PRO A C 1
ATOM 2546 O O . PRO A 1 330 ? 3.101 -41.988 -16.968 1.00 87.81 330 PRO A O 1
ATOM 2549 N N . MET A 1 331 ? 3.078 -40.252 -18.402 1.00 71.50 331 MET A N 1
ATOM 2550 C CA . MET A 1 331 ? 2.862 -41.065 -19.618 1.00 71.50 331 MET A CA 1
ATOM 2551 C C . MET A 1 331 ? 3.882 -42.203 -19.815 1.00 71.50 331 MET A C 1
ATOM 2553 O O . MET A 1 331 ? 3.588 -43.154 -20.535 1.00 71.50 331 MET A O 1
ATOM 2557 N N . ASP A 1 332 ? 5.041 -42.147 -19.154 1.00 63.72 332 ASP A N 1
ATOM 2558 C CA . ASP A 1 332 ? 6.129 -43.120 -19.316 1.00 63.72 332 ASP A CA 1
ATOM 2559 C C . ASP A 1 332 ? 6.066 -44.323 -18.352 1.00 63.72 332 ASP A C 1
ATOM 2561 O O . ASP A 1 332 ? 6.978 -45.154 -18.349 1.00 63.72 332 ASP A O 1
ATOM 2565 N N . ILE A 1 333 ? 5.011 -44.456 -17.535 1.00 53.88 333 ILE A N 1
ATOM 2566 C CA . ILE A 1 333 ? 4.814 -45.620 -16.659 1.00 53.88 333 ILE A CA 1
ATOM 2567 C C . ILE A 1 333 ? 3.434 -46.226 -16.909 1.00 53.88 333 ILE A C 1
ATOM 2569 O O . ILE A 1 333 ? 2.404 -45.594 -16.680 1.00 53.88 333 ILE A O 1
ATOM 2573 N N . LEU A 1 334 ? 3.421 -47.485 -17.355 1.00 43.97 334 LEU A N 1
ATOM 2574 C CA . LEU A 1 334 ? 2.222 -48.320 -17.408 1.00 43.97 334 LEU A CA 1
ATOM 2575 C C . LEU A 1 334 ? 1.546 -48.316 -16.030 1.00 43.97 334 LEU A C 1
ATOM 2577 O O . LEU A 1 334 ? 2.090 -48.827 -15.054 1.00 43.97 334 LEU A O 1
ATOM 2581 N N . TRP A 1 335 ? 0.364 -47.711 -15.963 1.00 41.75 335 TRP A N 1
ATOM 2582 C CA . TRP A 1 335 ? -0.469 -47.618 -14.771 1.00 41.75 335 TRP A CA 1
ATOM 2583 C C . TRP A 1 335 ? -0.932 -49.019 -14.354 1.00 41.75 335 TRP A C 1
ATOM 2585 O O . TRP A 1 335 ? -1.903 -49.544 -14.895 1.00 41.75 335 TRP A O 1
ATOM 2595 N N . THR A 1 336 ? -0.244 -49.654 -13.408 1.00 42.00 336 THR A N 1
ATOM 2596 C CA . THR A 1 336 ? -0.797 -50.813 -12.700 1.00 42.00 336 THR A CA 1
ATOM 2597 C C . THR A 1 336 ? -1.413 -50.327 -11.398 1.00 42.00 336 THR A C 1
ATOM 2599 O O . THR A 1 336 ? -0.716 -49.839 -10.511 1.00 42.00 336 THR A O 1
ATOM 2602 N N . HIS A 1 337 ? -2.737 -50.431 -11.321 1.00 43.62 337 HIS A N 1
ATOM 2603 C CA . HIS A 1 337 ? -3.518 -50.266 -10.101 1.00 43.62 337 HIS A CA 1
ATOM 2604 C C . HIS A 1 337 ? -3.021 -51.208 -8.983 1.00 43.62 337 HIS A C 1
ATOM 2606 O O . HIS A 1 337 ? -2.490 -52.277 -9.272 1.00 43.62 337 HIS A O 1
ATOM 2612 N N . GLU A 1 338 ? -3.308 -50.813 -7.737 1.00 42.59 338 GLU A N 1
ATOM 2613 C CA . GLU A 1 338 ? -3.140 -51.534 -6.458 1.00 42.59 338 GLU A CA 1
ATOM 2614 C C . GLU A 1 338 ? -1.813 -51.335 -5.699 1.00 42.59 338 GLU A C 1
ATOM 2616 O O . GLU A 1 338 ? -0.776 -51.905 -6.025 1.00 42.59 338 GLU A O 1
ATOM 2621 N N . LYS A 1 339 ? -1.895 -50.650 -4.549 1.00 32.97 339 LYS A N 1
ATOM 2622 C CA . LYS A 1 339 ? -2.031 -51.344 -3.256 1.00 32.97 339 LYS A CA 1
ATOM 2623 C C . LYS A 1 339 ? -2.486 -50.395 -2.145 1.00 32.97 339 LYS A C 1
ATOM 2625 O O . LYS A 1 339 ? -1.856 -49.379 -1.882 1.00 32.97 339 LYS A O 1
ATOM 2630 N N . ASN A 1 340 ? -3.568 -50.801 -1.484 1.00 32.91 340 ASN A N 1
ATOM 2631 C CA . ASN A 1 340 ? -3.892 -50.410 -0.117 1.00 32.91 340 ASN A CA 1
ATOM 2632 C C . ASN A 1 340 ? -2.737 -50.810 0.812 1.00 32.91 340 ASN A C 1
ATOM 2634 O O . ASN A 1 340 ? -2.382 -51.992 0.805 1.00 32.91 340 ASN A O 1
ATOM 2638 N N . VAL A 1 341 ? -2.240 -49.873 1.624 1.00 33.38 341 VAL A N 1
ATOM 2639 C CA . VAL A 1 341 ? -1.963 -50.052 3.063 1.00 33.38 341 VAL A CA 1
ATOM 2640 C C . VAL A 1 341 ? -2.225 -48.725 3.757 1.00 33.38 341 VAL A C 1
ATOM 2642 O O . VAL A 1 341 ? -1.656 -47.715 3.287 1.00 33.38 341 VAL A O 1
#

Radius of gyration: 24.95 Å; chains: 1; bounding box: 48×74×54 Å

Secondary structure (DSSP, 8-state):
-EEEESS--S-S---TT---EEEEESEEEE--TT-SSSTTSEEEEE-TTS-EE-SSTTS-EETTEE-TT--GGGEEE--SS--SS-HHHHHHHHHHHHHHHHHSPPSEEE-GGG-SSTTS-EEE-TT---SEEEEEEEGGGSSSSS-EEEEEE---SSS---EEEEEEE-TT-SEEEE-PPEEEEETTS-EE-S---S--TT--EEEEEEETTEE--SEEEE-S-EESEEEEEEEEEEESS-EES-EEEEEEEESS-EE--PPPPPPPEEEEEE-B-SS-TTSB-TT-EEEEEETT--EEEEEEE--TTSEEEEEESSSS-EEEEEEE--TTS--------

Sequence (341 aa):
MNFGGQGDIGTKQYAPTGNVDVSYIRSYTHLQSGSFPNKGMNKFVVGSGMNVDLSNPNQPRINGGTLDNLSATSIYQDAADHYYIDIDAELNKLATTSSTLSQEVADLVITNDSFPDRNNRVIDVTDIDKDQIFVKVDGSVLDIETPIIVKGLEKNEGSEFKQVFITVDYSGAQSATIQSTVMLEYADGSRRGNKETTDFADSTLLWNFTTNGTPMEGTITFGGTWIGSILAPKAHVVNEKNIDGTIIVDTFTSSRETHRWDFQDPEPLMIRLRKVDANDSARALKGAVFKLVNESGKVLYDHLTTDILGEIKVSIPKAGRYCFIETQAPMDILWTHEKNV

pLDDT: mean 88.93, std 12.3, range [32.91, 98.88]